Protein AF-A0A1W9QNF2-F1 (afdb_monomer_lite)

pLDDT: mean 82.96, std 19.19, range [40.5, 98.75]

Sequence (259 aa):
MHTNLTKNKQFREFRFFKIYSFLCNFINKIYLNTAFIIICFKYIDMKKLTVFLLFVLLFTLTVFKSFSQNDVPKKYHLTHEMSAAEKELMKTYSHTRTFSETAPPTGEIRNVAEWEPMESVIVAYDGGFGVPVSLIADMSQVSDITTIVANSSEENSVRNTYSSNGVNLSRCHFMYQDPNSWWTRDYSPWFIAVDNSEVAIINFPYNRPRPNDDDVPILTANELGIDLYGMNVTHTGGNYMCDGYGTAVSTDLVWDENT

Foldseek 3Di:
DPPPPVVVVVVVVVVVVVVVVVVVVVVVVVVVVVVVVVVVVVPQDVVNVVVVVVVVVVVVVVVVVVPPPPPVQPPDADDPDQDPVQVVVVVVDPVPPDQDADDDDPADKWFDAPPDDDAEDEWEDQSHGPDDLLVQLVCQVPHAYEYEDQDPVRVVVVVVVCVVNNRDPVRYHYFHFNWSHGPCQFQAWGWMQGNVPFIETEQEAEPTSTNRSSCNNVSVCVVVVHYYHYDHFHTTNVQWGDPRPPDIGGPCVSVVSGD

Secondary structure (DSSP, 8-state):
--SSHHHHHHHHHHHHHHHHHHHHHHHHHHHHHHHHHHHHHHHS-HHHHHHHHHHHHHHHHHHHHTT-------S----SSPPHHHHHHHTT---TTT----PPPSS-EEEPPTTS--SEEEEE-SSS-SS-HHHHHHHTTTSEEEEEESSHHHHHHHHHHHHHTT--GGGEEEEE---S-S-HHHHSPEEEEETTTEEEEEE--BSSS-HHHHTHHHHHHHHHT--EEE----B-GGG-EE-SSS-EE--THHHHT--

Structure (mmCIF, N/CA/C/O backbone):
data_AF-A0A1W9QNF2-F1
#
_entry.id   AF-A0A1W9QNF2-F1
#
loop_
_atom_site.group_PDB
_atom_site.id
_atom_site.type_symbol
_atom_site.label_atom_id
_atom_site.label_alt_id
_atom_site.label_comp_id
_atom_site.label_asym_id
_atom_site.label_entity_id
_atom_site.label_seq_id
_atom_site.pdbx_PDB_ins_code
_atom_site.Cartn_x
_atom_site.Cartn_y
_atom_site.Cartn_z
_atom_site.occupancy
_atom_site.B_iso_or_equiv
_atom_site.auth_seq_id
_atom_site.auth_comp_id
_atom_site.auth_asym_id
_atom_site.auth_atom_id
_atom_site.pdbx_PDB_model_num
ATOM 1 N N . MET A 1 1 ? 7.993 -48.048 50.743 1.00 44.06 1 MET A N 1
ATOM 2 C CA . MET A 1 1 ? 7.604 -46.759 50.117 1.00 44.06 1 MET A CA 1
ATOM 3 C C . MET A 1 1 ? 6.930 -45.826 51.135 1.00 44.06 1 MET A C 1
ATOM 5 O O . MET A 1 1 ? 5.811 -45.389 50.923 1.00 44.06 1 MET A O 1
ATOM 9 N N . HIS A 1 2 ? 7.589 -45.505 52.257 1.00 45.12 2 HIS A N 1
ATOM 10 C CA . HIS A 1 2 ? 6.966 -44.747 53.362 1.00 45.12 2 HIS A CA 1
ATOM 11 C C . HIS A 1 2 ? 7.763 -43.498 53.787 1.00 45.12 2 HIS A C 1
ATOM 13 O O . HIS A 1 2 ? 7.649 -43.039 54.916 1.00 45.12 2 HIS A O 1
ATOM 19 N N . THR A 1 3 ? 8.570 -42.922 52.888 1.00 48.25 3 THR A N 1
ATOM 20 C CA . THR A 1 3 ? 9.493 -41.813 53.214 1.00 48.25 3 THR A CA 1
ATOM 21 C C . THR A 1 3 ? 9.284 -40.521 52.409 1.00 48.25 3 THR A C 1
ATOM 23 O O . THR A 1 3 ? 9.954 -39.532 52.690 1.00 48.25 3 THR A O 1
ATOM 26 N N . ASN A 1 4 ? 8.326 -40.462 51.472 1.00 45.56 4 ASN A N 1
ATOM 27 C CA . ASN A 1 4 ? 8.105 -39.268 50.629 1.00 45.56 4 ASN A CA 1
ATOM 28 C C . ASN A 1 4 ? 6.922 -38.367 51.041 1.00 45.56 4 ASN A C 1
ATOM 30 O O . ASN A 1 4 ? 6.804 -37.255 50.530 1.00 45.56 4 ASN A O 1
ATOM 34 N N . LEU A 1 5 ? 6.073 -38.781 51.989 1.00 45.44 5 LEU A N 1
ATOM 35 C CA . LEU A 1 5 ? 4.920 -37.973 52.426 1.00 45.44 5 LEU A CA 1
ATOM 36 C C . LEU A 1 5 ? 5.248 -36.980 53.559 1.00 45.44 5 LEU A C 1
ATOM 38 O O . LEU A 1 5 ? 4.597 -35.943 53.674 1.00 45.44 5 LEU A O 1
ATOM 42 N N . THR A 1 6 ? 6.288 -37.225 54.358 1.00 49.19 6 THR A N 1
ATOM 43 C CA . THR A 1 6 ? 6.675 -36.356 55.488 1.00 49.19 6 THR A CA 1
ATOM 44 C C . THR A 1 6 ? 7.496 -35.132 55.067 1.00 49.19 6 THR A C 1
ATOM 46 O O . THR A 1 6 ? 7.275 -34.047 55.604 1.00 49.19 6 THR A O 1
ATOM 49 N N . LYS A 1 7 ? 8.361 -35.241 54.044 1.00 46.84 7 LYS A N 1
ATOM 50 C CA . LYS A 1 7 ? 9.130 -34.089 53.521 1.00 46.84 7 LYS A CA 1
ATOM 51 C C . LYS A 1 7 ? 8.239 -33.026 52.865 1.00 46.84 7 LYS A C 1
ATOM 53 O O . LYS A 1 7 ? 8.477 -31.836 53.047 1.00 46.84 7 LYS A O 1
ATOM 58 N N . ASN A 1 8 ? 7.176 -33.432 52.167 1.00 46.19 8 ASN A N 1
ATOM 59 C CA . ASN A 1 8 ? 6.260 -32.498 51.499 1.00 46.19 8 ASN A CA 1
ATOM 60 C C . ASN A 1 8 ? 5.372 -31.714 52.487 1.00 46.19 8 ASN A C 1
ATOM 62 O O . ASN A 1 8 ? 5.003 -30.570 52.218 1.00 46.19 8 ASN A O 1
ATOM 66 N N . LYS A 1 9 ? 5.067 -32.294 53.658 1.00 50.22 9 LYS A N 1
ATOM 67 C CA . LYS A 1 9 ? 4.293 -31.627 54.717 1.00 50.22 9 LYS A CA 1
ATOM 68 C C . LYS A 1 9 ? 5.130 -30.573 55.457 1.00 50.22 9 LYS A C 1
ATOM 70 O O . LYS A 1 9 ? 4.677 -29.441 55.592 1.00 50.22 9 LYS A O 1
ATOM 75 N N . GLN A 1 10 ? 6.386 -30.889 55.799 1.00 48.75 10 GLN A N 1
ATOM 76 C CA . GLN A 1 10 ? 7.324 -29.913 56.382 1.00 48.75 10 GLN A CA 1
ATOM 77 C C . GLN A 1 10 ? 7.639 -28.744 55.433 1.00 48.75 10 GLN A C 1
ATOM 79 O O . GLN A 1 10 ? 7.697 -27.599 55.875 1.00 48.75 10 GLN A O 1
ATOM 84 N N . PHE A 1 11 ? 7.786 -28.994 54.125 1.00 45.25 11 PHE A N 1
ATOM 85 C CA . PHE A 1 11 ? 8.019 -27.925 53.142 1.00 45.25 11 PHE A CA 1
ATOM 86 C C . PHE A 1 11 ? 6.804 -27.000 52.945 1.00 45.25 11 PHE A C 1
ATOM 88 O O . PHE A 1 11 ? 6.981 -25.799 52.718 1.00 45.25 11 PHE A O 1
ATOM 95 N N . ARG A 1 12 ? 5.574 -27.524 53.053 1.00 50.16 12 ARG A N 1
ATOM 96 C CA . ARG A 1 12 ? 4.344 -26.714 53.001 1.00 50.16 12 ARG A CA 1
ATOM 97 C C . ARG A 1 12 ? 4.163 -25.854 54.253 1.00 50.16 12 ARG A C 1
ATOM 99 O O . ARG A 1 12 ? 3.842 -24.675 54.115 1.00 50.16 12 ARG A O 1
ATOM 106 N N . GLU A 1 13 ? 4.437 -26.389 55.442 1.00 48.56 13 GLU A N 1
ATOM 107 C CA . GLU A 1 13 ? 4.344 -25.623 56.695 1.00 48.56 13 GLU A CA 1
ATOM 108 C C . GLU A 1 13 ? 5.415 -24.522 56.795 1.00 48.56 13 GLU A C 1
ATOM 110 O O . GLU A 1 13 ? 5.102 -23.402 57.198 1.00 48.56 13 GLU A O 1
ATOM 115 N N . PHE A 1 14 ? 6.639 -24.760 56.303 1.00 48.12 14 PHE A N 1
ATOM 116 C CA . PHE A 1 14 ? 7.682 -23.724 56.236 1.00 48.12 14 PHE A CA 1
ATOM 117 C C . PHE A 1 14 ? 7.338 -22.569 55.278 1.00 48.12 14 PHE A C 1
ATOM 119 O O . PHE A 1 14 ? 7.681 -21.415 55.551 1.00 48.12 14 PHE A O 1
ATOM 126 N N . ARG A 1 15 ? 6.652 -22.846 54.155 1.00 52.31 15 ARG A N 1
ATOM 127 C CA . ARG A 1 15 ? 6.155 -21.796 53.243 1.00 52.31 15 ARG A CA 1
ATOM 128 C C . ARG A 1 15 ? 5.003 -21.008 53.864 1.00 52.31 15 ARG A C 1
ATOM 130 O O . ARG A 1 15 ? 4.999 -19.786 53.747 1.00 52.31 15 ARG A O 1
ATOM 137 N N . PHE A 1 16 ? 4.083 -21.673 54.565 1.00 49.56 16 PHE A N 1
ATOM 138 C CA . PHE A 1 16 ? 2.992 -21.001 55.278 1.00 49.56 16 PHE A CA 1
ATOM 139 C C . PHE A 1 16 ? 3.512 -20.072 56.380 1.00 49.56 16 PHE A C 1
ATOM 141 O O . PHE A 1 16 ? 3.073 -18.929 56.459 1.00 49.56 16 PHE A O 1
ATOM 148 N N . PHE A 1 17 ? 4.505 -20.502 57.164 1.00 50.75 17 PHE A N 1
ATOM 149 C CA . PHE A 1 17 ? 5.074 -19.674 58.233 1.00 50.75 17 PHE A CA 1
ATOM 150 C C . PHE A 1 17 ? 5.831 -18.447 57.693 1.00 50.75 17 PHE A C 1
ATOM 152 O O . PHE A 1 17 ? 5.725 -17.354 58.251 1.00 50.75 17 PHE A O 1
ATOM 159 N N . LYS A 1 18 ? 6.538 -18.584 56.558 1.00 49.75 18 LYS A N 1
ATOM 160 C CA . LYS A 1 18 ? 7.190 -17.449 55.876 1.00 49.75 18 LYS A CA 1
ATOM 161 C C . LYS A 1 18 ? 6.185 -16.462 55.278 1.00 49.75 18 LYS A C 1
ATOM 163 O O . LYS A 1 18 ? 6.399 -15.259 55.390 1.00 49.75 18 LYS A O 1
ATOM 168 N N . ILE A 1 19 ? 5.089 -16.946 54.693 1.00 53.28 19 ILE A N 1
ATOM 169 C CA . ILE A 1 19 ? 4.021 -16.094 54.146 1.00 53.28 19 ILE A CA 1
ATOM 170 C C . ILE A 1 19 ? 3.284 -15.366 55.278 1.00 53.28 19 ILE A C 1
ATOM 172 O O . ILE A 1 19 ? 3.071 -14.162 55.177 1.00 53.28 19 ILE A O 1
ATOM 176 N N . TYR A 1 20 ? 2.978 -16.047 56.387 1.00 50.56 20 TYR A N 1
ATOM 177 C CA . TYR A 1 20 ? 2.312 -15.440 57.544 1.00 50.56 20 TYR A CA 1
ATOM 178 C C . TYR A 1 20 ? 3.197 -14.394 58.236 1.00 50.56 20 TYR A C 1
ATOM 180 O O . TYR A 1 20 ? 2.731 -13.309 58.566 1.00 50.56 20 TYR A O 1
ATOM 188 N N . SER A 1 21 ? 4.498 -14.669 58.384 1.00 52.53 21 SER A N 1
ATOM 189 C CA . SER A 1 21 ? 5.473 -13.699 58.899 1.00 52.53 21 SER A CA 1
ATOM 190 C C . SER A 1 21 ? 5.626 -12.482 57.975 1.00 52.53 21 SER A C 1
ATOM 192 O O . SER A 1 21 ? 5.699 -11.350 58.456 1.00 52.53 21 SER A O 1
ATOM 194 N N . PHE A 1 22 ? 5.611 -12.685 56.653 1.00 54.84 22 PHE A N 1
ATOM 195 C CA . PHE A 1 22 ? 5.667 -11.595 55.677 1.00 54.84 22 PHE A CA 1
ATOM 196 C C . PHE A 1 22 ? 4.386 -10.750 55.683 1.00 54.84 22 PHE A C 1
ATOM 198 O O . PHE A 1 22 ? 4.473 -9.526 55.708 1.00 54.84 22 PHE A O 1
ATOM 205 N N . LEU A 1 23 ? 3.208 -11.380 55.750 1.00 48.31 23 LEU A N 1
ATOM 206 C CA . LEU A 1 23 ? 1.914 -10.701 55.883 1.00 48.31 23 LEU A CA 1
ATOM 207 C C . LEU A 1 23 ? 1.797 -9.947 57.209 1.00 48.31 23 LEU A C 1
ATOM 209 O O . LEU A 1 23 ? 1.397 -8.790 57.192 1.00 48.31 23 LEU A O 1
ATOM 213 N N . CYS A 1 24 ? 2.214 -10.524 58.340 1.00 52.19 24 CYS A N 1
ATOM 214 C CA . CYS A 1 24 ? 2.240 -9.812 59.621 1.00 52.19 24 CYS A CA 1
ATOM 215 C C . CYS A 1 24 ? 3.195 -8.613 59.597 1.00 52.19 24 CYS A C 1
ATOM 217 O O . CYS A 1 24 ? 2.842 -7.554 60.109 1.00 52.19 24 CYS A O 1
ATOM 219 N N . ASN A 1 25 ? 4.374 -8.738 58.979 1.00 53.72 25 ASN A N 1
ATOM 220 C CA . ASN A 1 25 ? 5.301 -7.616 58.825 1.00 53.72 25 ASN A CA 1
ATOM 221 C C . ASN A 1 25 ? 4.763 -6.548 57.865 1.00 53.72 25 ASN A C 1
ATOM 223 O O . ASN A 1 25 ? 4.918 -5.363 58.138 1.00 53.72 25 ASN A O 1
ATOM 227 N N . PHE A 1 26 ? 4.098 -6.939 56.777 1.00 55.47 26 PHE A N 1
ATOM 228 C CA . PHE A 1 26 ? 3.477 -6.018 55.825 1.00 55.47 26 PHE A CA 1
ATOM 229 C C . PHE A 1 26 ? 2.287 -5.276 56.447 1.00 55.47 26 PHE A C 1
ATOM 231 O O . PHE A 1 26 ? 2.211 -4.053 56.357 1.00 55.47 26 PHE A O 1
ATOM 238 N N . ILE A 1 27 ? 1.419 -5.989 57.170 1.00 55.66 27 ILE A N 1
ATOM 239 C CA . ILE A 1 27 ? 0.283 -5.423 57.904 1.00 55.66 27 ILE A CA 1
ATOM 240 C C . ILE A 1 27 ? 0.781 -4.503 59.025 1.00 55.66 27 ILE A C 1
ATOM 242 O O . ILE A 1 27 ? 0.321 -3.371 59.101 1.00 55.66 27 ILE A O 1
ATOM 246 N N . ASN A 1 28 ? 1.780 -4.895 59.826 1.00 54.78 28 ASN A N 1
ATOM 247 C CA . ASN A 1 28 ? 2.367 -4.000 60.835 1.00 54.78 28 ASN A CA 1
ATOM 248 C C . ASN A 1 28 ? 3.007 -2.753 60.212 1.00 54.78 28 ASN A C 1
ATOM 250 O O . ASN A 1 28 ? 2.916 -1.674 60.789 1.00 54.78 28 ASN A O 1
ATOM 254 N N . LYS A 1 29 ? 3.614 -2.861 59.025 1.00 52.69 29 LYS A N 1
ATOM 255 C CA . LYS A 1 29 ? 4.196 -1.717 58.305 1.00 52.69 29 LYS A CA 1
ATOM 256 C C . LYS A 1 29 ? 3.120 -0.786 57.735 1.00 52.69 29 LYS A C 1
ATOM 258 O O . LYS A 1 29 ? 3.320 0.425 57.732 1.00 52.69 29 LYS A O 1
ATOM 263 N N . ILE A 1 30 ? 1.971 -1.326 57.318 1.00 55.44 30 ILE A N 1
ATOM 264 C CA . ILE A 1 30 ? 0.777 -0.543 56.965 1.00 55.44 30 ILE A CA 1
ATOM 265 C C . ILE A 1 30 ? 0.206 0.135 58.210 1.00 55.44 30 ILE A C 1
ATOM 267 O O . ILE A 1 30 ? -0.010 1.338 58.164 1.00 55.44 30 ILE A O 1
ATOM 271 N N . TYR A 1 31 ? 0.043 -0.582 59.327 1.00 54.41 31 TYR A N 1
ATOM 272 C CA . TYR A 1 31 ? -0.486 -0.022 60.574 1.00 54.41 31 TYR A CA 1
ATOM 273 C C . TYR A 1 31 ? 0.417 1.072 61.153 1.00 54.41 31 TYR A C 1
ATOM 275 O O . TYR A 1 31 ? -0.092 2.123 61.540 1.00 54.41 31 TYR A O 1
ATOM 283 N N . LEU A 1 32 ? 1.745 0.885 61.145 1.00 53.69 32 LEU A N 1
ATOM 284 C CA . LEU A 1 32 ? 2.701 1.931 61.522 1.00 53.69 32 LEU A CA 1
ATOM 285 C C . LEU A 1 32 ? 2.626 3.133 60.578 1.00 53.69 32 LEU A C 1
ATOM 287 O O . LEU A 1 32 ? 2.630 4.258 61.063 1.00 53.69 32 LEU A O 1
ATOM 291 N N . ASN A 1 33 ? 2.502 2.926 59.262 1.00 53.88 33 ASN A N 1
ATOM 292 C CA . ASN A 1 33 ? 2.324 4.029 58.315 1.00 53.88 33 ASN A CA 1
ATOM 293 C C . ASN A 1 33 ? 0.987 4.749 58.521 1.00 53.88 33 ASN A C 1
ATOM 295 O O . ASN A 1 33 ? 0.965 5.972 58.532 1.00 53.88 33 ASN A O 1
ATOM 299 N N . THR A 1 34 ? -0.117 4.039 58.760 1.00 53.34 34 THR A N 1
ATOM 300 C CA . THR A 1 34 ? -1.413 4.667 59.051 1.00 53.34 34 THR A CA 1
ATOM 301 C C . THR A 1 34 ? -1.413 5.380 60.398 1.00 53.34 34 THR A C 1
ATOM 303 O O . THR A 1 34 ? -1.975 6.462 60.496 1.00 53.34 34 THR A O 1
ATOM 306 N N . ALA A 1 35 ? -0.739 4.848 61.421 1.00 53.62 35 ALA A N 1
ATOM 307 C CA . ALA A 1 35 ? -0.590 5.516 62.711 1.00 53.62 35 ALA A CA 1
ATOM 308 C C . ALA A 1 35 ? 0.300 6.763 62.594 1.00 53.62 35 ALA A C 1
ATOM 310 O O . ALA A 1 35 ? -0.032 7.797 63.164 1.00 53.62 35 ALA A O 1
ATOM 311 N N . PHE A 1 36 ? 1.376 6.703 61.804 1.00 53.00 36 PHE A N 1
ATOM 312 C CA . PHE A 1 36 ? 2.232 7.852 61.509 1.00 53.00 36 PHE A CA 1
ATOM 313 C C . PHE A 1 36 ? 1.469 8.923 60.724 1.00 53.00 36 PHE A C 1
ATOM 315 O O . PHE A 1 36 ? 1.509 10.091 61.086 1.00 53.00 36 PHE A O 1
ATOM 322 N N . ILE A 1 37 ? 0.677 8.521 59.728 1.00 56.06 37 ILE A N 1
ATOM 323 C CA . ILE A 1 37 ? -0.208 9.402 58.963 1.00 56.06 37 ILE A CA 1
ATOM 324 C C . ILE A 1 37 ? -1.262 10.046 59.880 1.00 56.06 37 ILE A C 1
ATOM 326 O O . ILE A 1 37 ? -1.430 11.261 59.844 1.00 56.06 37 ILE A O 1
ATOM 330 N N . ILE A 1 38 ? -1.918 9.282 60.760 1.00 55.94 38 ILE A N 1
ATOM 331 C CA . ILE A 1 38 ? -2.917 9.797 61.715 1.00 55.94 38 ILE A CA 1
ATOM 332 C C . ILE A 1 38 ? -2.280 10.757 62.735 1.00 55.94 38 ILE A C 1
ATOM 334 O O . ILE A 1 38 ? -2.875 11.786 63.055 1.00 55.94 38 ILE A O 1
ATOM 338 N N . ILE A 1 39 ? -1.068 10.472 63.223 1.00 54.75 39 ILE A N 1
ATOM 339 C CA . ILE A 1 39 ? -0.322 11.365 64.125 1.00 54.75 39 ILE A CA 1
ATOM 340 C C . ILE A 1 39 ? 0.102 12.641 63.386 1.00 54.75 39 ILE A C 1
ATOM 342 O O . ILE A 1 39 ? -0.075 13.733 63.923 1.00 54.75 39 ILE A O 1
ATOM 346 N N . CYS A 1 40 ? 0.569 12.538 62.139 1.00 51.28 40 CYS A N 1
ATOM 347 C CA . CYS A 1 40 ? 0.851 13.697 61.295 1.00 51.28 40 CYS A CA 1
ATOM 348 C C . CYS A 1 40 ? -0.412 14.544 61.070 1.00 51.28 40 CYS A C 1
ATOM 350 O O . CYS A 1 40 ? -0.358 15.756 61.252 1.00 51.28 40 CYS A O 1
ATOM 352 N N . PHE A 1 41 ? -1.571 13.938 60.791 1.00 53.09 41 PHE A N 1
ATOM 353 C CA . PHE A 1 41 ? -2.844 14.659 60.646 1.00 53.09 41 PHE A CA 1
ATOM 354 C C . PHE A 1 41 ? -3.318 15.336 61.939 1.00 53.09 41 PHE A C 1
ATOM 356 O O . PHE A 1 41 ? -3.955 16.383 61.871 1.00 53.09 41 PHE A O 1
ATOM 363 N N . LYS A 1 42 ? -2.978 14.796 63.116 1.00 53.41 42 LYS A N 1
ATOM 364 C CA . LYS A 1 42 ? -3.341 15.394 64.413 1.00 53.41 42 LYS A CA 1
ATOM 365 C C . LYS A 1 42 ? -2.528 16.653 64.753 1.00 53.41 42 LYS A C 1
ATOM 367 O O . LYS A 1 42 ? -2.975 17.450 65.572 1.00 53.41 42 LYS A O 1
ATOM 372 N N . TYR A 1 43 ? -1.357 16.827 64.134 1.00 55.34 43 TYR A N 1
ATOM 373 C CA . TYR A 1 43 ? -0.425 17.940 64.375 1.00 55.34 43 TYR A CA 1
ATOM 374 C C . TYR A 1 43 ? -0.314 18.934 63.211 1.00 55.34 43 TYR A C 1
ATOM 376 O O . TYR A 1 43 ? 0.371 19.953 63.327 1.00 55.34 43 TYR A O 1
ATOM 384 N N . ILE A 1 44 ? -0.993 18.677 62.094 1.00 56.19 44 ILE A N 1
ATOM 385 C CA . ILE A 1 44 ? -1.092 19.634 60.996 1.00 56.19 44 ILE A CA 1
ATOM 386 C C . ILE A 1 44 ? -2.264 20.568 61.302 1.00 56.19 44 ILE A C 1
ATOM 388 O O . ILE A 1 44 ? -3.424 20.171 61.267 1.00 56.19 44 ILE A O 1
ATOM 392 N N . ASP A 1 45 ? -1.942 21.827 61.609 1.00 68.44 45 ASP A N 1
ATOM 393 C CA . ASP A 1 45 ? -2.902 22.934 61.651 1.00 68.44 45 ASP A CA 1
ATOM 394 C C . ASP A 1 45 ? -3.823 22.851 60.421 1.00 68.44 45 ASP A C 1
ATOM 396 O O . ASP A 1 45 ? -3.334 22.777 59.290 1.00 68.44 45 ASP A O 1
ATOM 400 N N . MET A 1 46 ? -5.144 22.842 60.626 1.00 63.44 46 MET A N 1
ATOM 401 C CA . MET A 1 46 ? -6.131 22.662 59.554 1.00 63.44 46 MET A CA 1
ATOM 402 C C . MET A 1 46 ? -5.912 23.638 58.391 1.00 63.44 46 MET A C 1
ATOM 404 O O . MET A 1 46 ? -6.159 23.282 57.242 1.00 63.44 46 MET A O 1
ATOM 408 N N . LYS A 1 47 ? -5.366 24.835 58.650 1.00 61.44 47 LYS A N 1
ATOM 409 C CA . LYS A 1 47 ? -4.998 25.789 57.592 1.00 61.44 47 LYS A CA 1
ATOM 410 C C . LYS A 1 47 ? -3.858 25.276 56.705 1.00 61.44 47 LYS A C 1
ATOM 412 O O . LYS A 1 47 ? -3.899 25.459 55.493 1.00 61.44 47 LYS A O 1
ATOM 417 N N . LYS A 1 48 ? -2.861 24.600 57.284 1.00 67.25 48 LYS A N 1
ATOM 418 C CA . LYS A 1 48 ? -1.728 24.000 56.560 1.00 67.25 48 LYS A CA 1
ATOM 419 C C . LYS A 1 48 ? -2.150 22.768 55.762 1.00 67.25 48 LYS A C 1
ATOM 421 O O . LYS A 1 48 ? -1.622 22.559 54.674 1.00 67.25 48 LYS A O 1
ATOM 426 N N . LEU A 1 49 ? -3.128 22.001 56.254 1.00 71.31 49 LEU A N 1
ATOM 427 C CA . LEU A 1 49 ? -3.697 20.878 55.505 1.00 71.31 49 LEU A CA 1
ATOM 428 C C . LEU A 1 49 ? -4.448 21.359 54.259 1.00 71.31 49 LEU A C 1
ATOM 430 O O . LEU A 1 49 ? -4.246 20.816 53.175 1.00 71.31 49 LEU A O 1
ATOM 434 N N . THR A 1 50 ? -5.257 22.412 54.392 1.00 74.38 50 THR A N 1
ATOM 435 C CA . THR A 1 50 ? -5.966 23.009 53.252 1.00 74.38 50 THR A CA 1
ATOM 436 C C . THR A 1 50 ? -4.991 23.558 52.212 1.00 74.38 50 THR A C 1
ATOM 438 O O . THR A 1 50 ? -5.178 23.328 51.021 1.00 74.38 50 THR A O 1
ATOM 441 N N . VAL A 1 51 ? -3.910 24.221 52.643 1.00 77.56 51 VAL A N 1
ATOM 442 C CA . VAL A 1 51 ? -2.855 24.711 51.739 1.00 77.56 51 VAL A CA 1
ATOM 443 C C . VAL A 1 51 ? -2.135 23.556 51.040 1.00 77.56 51 VAL A C 1
ATOM 445 O O . VAL A 1 51 ? -1.908 23.632 49.838 1.00 77.56 51 VAL A O 1
ATOM 448 N N . PHE A 1 52 ? -1.825 22.468 51.751 1.00 80.25 52 PHE A N 1
ATOM 449 C CA . PHE A 1 52 ? -1.200 21.284 51.160 1.00 80.25 52 PHE A CA 1
ATOM 450 C C . PHE A 1 52 ? -2.108 20.604 50.126 1.00 80.25 52 PHE A C 1
ATOM 452 O O . PHE A 1 52 ? -1.652 20.287 49.032 1.00 80.25 52 PHE A O 1
ATOM 459 N N . LEU A 1 53 ? -3.401 20.440 50.423 1.00 82.62 53 LEU A N 1
ATOM 460 C CA . LEU A 1 53 ? -4.375 19.870 49.485 1.00 82.62 53 LEU A CA 1
ATOM 461 C C . LEU A 1 53 ? -4.572 20.755 48.248 1.00 82.62 53 LEU A C 1
ATOM 463 O O . LEU A 1 53 ? -4.643 20.233 47.139 1.00 82.62 53 LEU A O 1
ATOM 467 N N . LEU A 1 54 ? -4.594 22.081 48.416 1.00 81.69 54 LEU A N 1
ATOM 468 C CA . LEU A 1 54 ? -4.595 23.030 47.299 1.00 81.69 54 LEU A CA 1
ATOM 469 C C . LEU A 1 54 ? -3.326 22.907 46.455 1.00 81.69 54 LEU A C 1
ATOM 471 O O . LEU A 1 54 ? -3.415 22.951 45.234 1.00 81.69 54 LEU A O 1
ATOM 475 N N . PHE A 1 55 ? -2.165 22.708 47.081 1.00 81.75 55 PHE A N 1
ATOM 476 C CA . PHE A 1 55 ? -0.896 22.526 46.377 1.00 81.75 55 PHE A CA 1
ATOM 477 C C . PHE A 1 55 ? -0.855 21.206 45.601 1.00 81.75 55 PHE A C 1
ATOM 479 O O . PHE A 1 55 ? -0.415 21.189 44.457 1.00 81.75 55 PHE A O 1
ATOM 486 N N . VAL A 1 56 ? -1.370 20.117 46.183 1.00 82.31 56 VAL A N 1
ATOM 487 C CA . VAL A 1 56 ? -1.518 18.824 45.498 1.00 82.31 56 VAL A CA 1
ATOM 488 C C . VAL A 1 56 ? -2.500 18.941 44.335 1.00 82.31 56 VAL A C 1
ATOM 490 O O . VAL A 1 56 ? -2.195 18.448 43.259 1.00 82.31 56 VAL A O 1
ATOM 493 N N . LEU A 1 57 ? -3.630 19.636 44.505 1.00 80.44 57 LEU A N 1
ATOM 494 C CA . LEU A 1 57 ? -4.597 19.880 43.430 1.00 80.44 57 LEU A CA 1
ATOM 495 C C . LEU A 1 57 ? -4.000 20.741 42.303 1.00 80.44 57 LEU A C 1
ATOM 497 O O . LEU A 1 57 ? -4.206 20.451 41.128 1.00 80.44 57 LEU A O 1
ATOM 501 N N . LEU A 1 58 ? -3.231 21.780 42.641 1.00 77.06 58 LEU A N 1
ATOM 502 C CA . LEU A 1 58 ? -2.524 22.600 41.653 1.00 77.06 58 LEU A CA 1
ATOM 503 C C . LEU A 1 58 ? -1.460 21.776 40.915 1.00 77.06 58 LEU A C 1
ATOM 505 O O . LEU A 1 58 ? -1.327 21.891 39.700 1.00 77.06 58 LEU A O 1
ATOM 509 N N . PHE A 1 59 ? -0.737 20.921 41.644 1.00 74.50 59 PHE A N 1
ATOM 510 C CA . PHE A 1 59 ? 0.294 20.053 41.091 1.00 74.50 59 PHE A CA 1
ATOM 511 C C . PHE A 1 59 ? -0.303 18.977 40.173 1.00 74.50 59 PHE A C 1
ATOM 513 O O . PHE A 1 59 ? 0.203 18.764 39.071 1.00 74.50 59 PHE A O 1
ATOM 520 N N . THR A 1 60 ? -1.423 18.351 40.551 1.00 68.69 60 THR A N 1
ATOM 521 C CA . THR A 1 60 ? -2.116 17.394 39.676 1.00 68.69 60 THR A CA 1
ATOM 522 C C . THR A 1 60 ? -2.658 18.082 38.426 1.00 68.69 60 THR A C 1
ATOM 524 O O . THR A 1 60 ? -2.456 17.563 37.331 1.00 68.69 60 THR A O 1
ATOM 527 N N . LEU A 1 61 ? -3.228 19.288 38.539 1.00 66.75 61 LEU A N 1
ATOM 528 C CA . LEU A 1 61 ? -3.659 20.087 37.382 1.00 66.75 61 LEU A CA 1
ATOM 529 C C . LEU A 1 61 ? -2.497 20.444 36.435 1.00 66.75 61 LEU A C 1
ATOM 531 O O . LEU A 1 61 ? -2.700 20.490 35.221 1.00 66.75 61 LEU A O 1
ATOM 535 N N . THR A 1 62 ? -1.279 20.657 36.950 1.00 60.06 62 THR A N 1
ATOM 536 C CA . THR A 1 62 ? -0.092 20.873 36.102 1.00 60.06 62 THR A CA 1
ATOM 537 C C . THR A 1 62 ? 0.417 19.596 35.436 1.00 60.06 62 THR A C 1
ATOM 539 O O . THR A 1 62 ? 0.812 19.654 34.275 1.00 60.06 62 THR A O 1
ATOM 542 N N . VAL A 1 63 ? 0.345 18.440 36.107 1.00 59.94 63 VAL A N 1
ATOM 543 C CA . VAL A 1 63 ? 0.770 17.149 35.533 1.00 59.94 63 VAL A CA 1
ATOM 544 C C . VAL A 1 63 ? -0.190 16.683 34.428 1.00 59.94 63 VAL A C 1
ATOM 546 O O . VAL A 1 63 ? 0.267 16.145 33.423 1.00 59.94 63 VAL A O 1
ATOM 549 N N . PHE A 1 64 ? -1.497 16.963 34.531 1.00 53.12 64 PHE A N 1
ATOM 550 C CA . PHE A 1 64 ? -2.455 16.641 33.461 1.00 53.12 64 PHE A CA 1
ATOM 551 C C . PHE A 1 64 ? -2.212 17.425 32.161 1.00 53.12 64 PHE A C 1
ATOM 553 O O . PHE A 1 64 ? -2.473 16.894 31.085 1.00 53.12 64 PHE A O 1
ATOM 560 N N . LYS A 1 65 ? -1.664 18.649 32.218 1.00 50.22 65 LYS A N 1
ATOM 561 C CA . LYS A 1 65 ? -1.307 19.394 30.995 1.00 50.22 65 LYS A CA 1
ATOM 562 C C . LYS A 1 65 ? -0.130 18.775 30.239 1.00 50.22 65 LYS A C 1
ATOM 564 O O . LYS A 1 65 ? -0.052 18.936 29.027 1.00 50.22 65 LYS A O 1
ATOM 569 N N . SER A 1 66 ? 0.757 18.055 30.925 1.00 48.06 66 SER A N 1
ATOM 570 C CA . SER A 1 66 ? 1.932 17.423 30.311 1.00 48.06 66 SER A CA 1
ATOM 571 C C . SER A 1 66 ? 1.625 16.113 29.575 1.00 48.06 66 SER A C 1
ATOM 573 O O . SER A 1 66 ? 2.501 15.611 28.882 1.00 48.06 66 SER A O 1
ATOM 575 N N . PHE A 1 67 ? 0.397 15.589 29.674 1.00 50.44 67 PHE A N 1
ATOM 576 C CA . PHE A 1 67 ? -0.082 14.457 28.867 1.00 50.44 67 PHE A CA 1
ATOM 577 C C . PHE A 1 67 ? -0.911 14.878 27.648 1.00 50.44 67 PHE A C 1
ATOM 579 O O . PHE A 1 67 ? -1.391 14.022 26.911 1.00 50.44 67 PHE A O 1
ATOM 586 N N . SER A 1 68 ? -1.060 16.180 27.394 1.00 40.50 68 SER A N 1
ATOM 587 C CA . SER A 1 68 ? -1.523 16.639 26.089 1.00 40.50 68 SER A CA 1
ATOM 588 C C . SER A 1 68 ? -0.358 16.484 25.115 1.00 40.50 68 SER A C 1
ATOM 590 O O . SER A 1 68 ? 0.484 17.377 25.012 1.00 40.50 68 SER A O 1
ATOM 592 N N . GLN A 1 69 ? -0.276 15.338 24.432 1.00 52.91 69 GLN A N 1
ATOM 593 C CA . GLN A 1 69 ? 0.502 15.233 23.200 1.00 52.91 69 GLN A CA 1
ATOM 594 C C . GLN A 1 69 ? 0.003 16.352 22.285 1.00 52.91 69 GLN A C 1
ATOM 596 O O . GLN A 1 69 ? -1.138 16.346 21.829 1.00 52.91 69 GLN A O 1
ATOM 601 N N . ASN A 1 70 ? 0.837 17.372 22.085 1.00 40.62 70 ASN A N 1
ATOM 602 C CA . ASN A 1 70 ? 0.682 18.273 20.958 1.00 40.62 70 ASN A CA 1
ATOM 603 C C . ASN A 1 70 ? 1.056 17.465 19.714 1.00 40.62 70 ASN A C 1
ATOM 605 O O . ASN A 1 70 ? 2.128 17.671 19.146 1.00 40.62 70 ASN A O 1
ATOM 609 N N . ASP A 1 71 ? 0.193 16.533 19.316 1.00 48.78 71 ASP A N 1
ATOM 610 C CA . ASP A 1 71 ? 0.154 16.086 17.937 1.00 48.78 71 ASP A CA 1
ATOM 611 C C . ASP A 1 71 ? -0.284 17.324 17.168 1.00 48.78 71 ASP A C 1
ATOM 613 O O . ASP A 1 71 ? -1.463 17.675 17.116 1.00 48.78 71 ASP A O 1
ATOM 617 N N . VAL A 1 72 ? 0.695 18.090 16.683 1.00 41.25 72 VAL A N 1
ATOM 618 C CA . VAL A 1 72 ? 0.433 19.101 15.668 1.00 41.25 72 VAL A CA 1
ATOM 619 C C . VAL A 1 72 ? -0.262 18.324 14.554 1.00 41.25 72 VAL A C 1
ATOM 621 O O . VAL A 1 72 ? 0.381 17.433 13.995 1.00 41.25 72 VAL A O 1
ATOM 624 N N . PRO A 1 73 ? -1.551 18.582 14.255 1.00 48.19 73 PRO A N 1
ATOM 625 C CA . PRO A 1 73 ? -2.227 17.870 13.183 1.00 48.19 73 PRO A CA 1
ATOM 626 C C . PRO A 1 73 ? -1.355 18.022 11.943 1.00 48.19 73 PRO A C 1
ATOM 628 O O . PRO A 1 73 ? -0.963 19.157 11.643 1.00 48.19 73 PRO A O 1
ATOM 631 N N . LYS A 1 74 ? -0.985 16.914 11.282 1.00 53.78 74 LYS A N 1
ATOM 632 C CA . LYS A 1 74 ? -0.227 16.963 10.026 1.00 53.78 74 LYS A CA 1
ATOM 633 C C . LYS A 1 74 ? -0.974 17.930 9.105 1.00 53.78 74 LYS A C 1
ATOM 635 O O . LYS A 1 74 ? -2.092 17.683 8.671 1.00 53.78 74 LYS A O 1
ATOM 640 N N . LYS A 1 75 ? -0.404 19.130 8.953 1.00 49.44 75 LYS A N 1
ATOM 641 C CA . LYS A 1 75 ? -1.130 20.340 8.525 1.00 49.44 75 LYS A CA 1
ATOM 642 C C . LYS A 1 75 ? -1.547 20.282 7.054 1.00 49.44 75 LYS A C 1
ATOM 644 O O . LYS A 1 75 ? -2.368 21.080 6.611 1.00 49.44 75 LYS A O 1
ATOM 649 N N . TYR A 1 76 ? -0.977 19.341 6.315 1.00 55.44 76 TYR A N 1
ATOM 650 C CA . TYR A 1 76 ? -1.247 19.101 4.916 1.00 55.44 76 TYR A CA 1
ATOM 651 C C . TYR A 1 76 ? -1.243 17.596 4.727 1.00 55.44 76 TYR A C 1
ATOM 653 O O . TYR A 1 76 ? -0.176 16.991 4.667 1.00 55.44 76 TYR A O 1
ATOM 661 N N . HIS A 1 77 ? -2.424 17.000 4.635 1.00 74.69 77 HIS A N 1
ATOM 662 C CA . HIS A 1 77 ? -2.493 15.752 3.905 1.00 74.69 77 HIS A CA 1
ATOM 663 C C . HIS A 1 77 ? -2.155 16.102 2.465 1.00 74.69 77 HIS A C 1
ATOM 665 O O . HIS A 1 77 ? -2.722 17.052 1.909 1.00 74.69 77 HIS A O 1
ATOM 671 N N . LEU A 1 78 ? -1.174 15.410 1.898 1.00 83.94 78 LEU A N 1
ATOM 672 C CA . LEU A 1 78 ? -0.800 15.619 0.508 1.00 83.94 78 LEU A CA 1
ATOM 673 C C . LEU A 1 78 ? -2.036 15.350 -0.391 1.00 83.94 78 LEU A C 1
ATOM 675 O O . LEU A 1 78 ? -3.103 14.946 0.083 1.00 83.94 78 LEU A O 1
ATOM 679 N N . THR A 1 79 ? -1.943 15.558 -1.696 1.00 86.81 79 THR A N 1
ATOM 680 C CA . THR A 1 79 ? -2.948 15.012 -2.624 1.00 86.81 79 THR A CA 1
ATOM 681 C C . THR A 1 79 ? -2.278 14.021 -3.570 1.00 86.81 79 THR A C 1
ATOM 683 O O . THR A 1 79 ? -1.054 13.878 -3.579 1.00 86.81 79 THR A O 1
ATOM 686 N N . HIS A 1 80 ? -3.062 13.315 -4.384 1.00 82.69 80 HIS A N 1
ATOM 687 C CA . HIS A 1 80 ? -2.497 12.523 -5.481 1.00 82.69 80 HIS A CA 1
ATOM 688 C C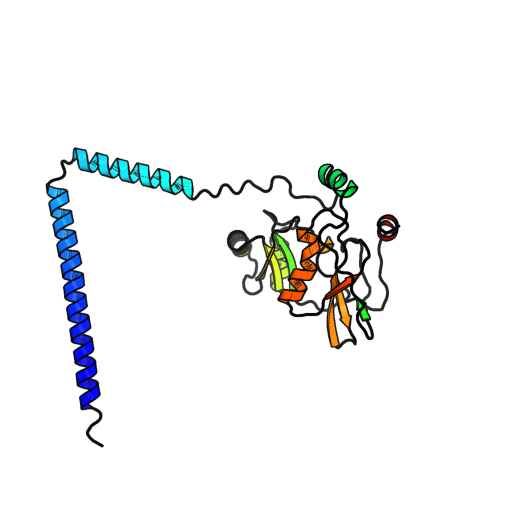 . HIS A 1 80 ? -1.715 13.422 -6.465 1.00 82.69 80 HIS A C 1
ATOM 690 O O . HIS A 1 80 ? -0.750 12.989 -7.098 1.00 82.69 80 HIS A O 1
ATOM 696 N N . GLU A 1 81 ? -2.077 14.705 -6.540 1.00 87.81 81 GLU A N 1
ATOM 697 C CA . GLU A 1 81 ? -1.326 15.725 -7.257 1.00 87.81 81 GLU A CA 1
ATOM 698 C C . GLU A 1 81 ? -0.131 16.230 -6.444 1.00 87.81 81 GLU A C 1
ATOM 700 O O . GLU A 1 81 ? -0.127 16.291 -5.216 1.00 87.81 81 GLU A O 1
ATOM 705 N N . MET A 1 82 ? 0.895 16.658 -7.167 1.00 90.06 82 MET A N 1
ATOM 706 C CA . MET A 1 82 ? 2.081 17.247 -6.574 1.00 90.06 82 MET A CA 1
ATOM 707 C C . MET A 1 82 ? 1.813 18.697 -6.147 1.00 90.06 82 MET A C 1
ATOM 709 O O . MET A 1 82 ? 1.463 19.550 -6.972 1.00 90.06 82 MET A O 1
ATOM 713 N N . SER A 1 83 ? 2.025 19.001 -4.870 1.00 90.69 83 SER A N 1
ATOM 714 C CA . SER A 1 83 ? 1.994 20.365 -4.342 1.00 90.69 83 SER A CA 1
ATOM 715 C C . SER A 1 83 ? 3.094 21.238 -4.959 1.00 90.69 83 SER A C 1
ATOM 717 O O . SER A 1 83 ? 4.070 20.751 -5.527 1.00 90.69 83 SER A O 1
ATOM 719 N N . ALA A 1 84 ? 2.980 22.563 -4.825 1.00 91.06 84 ALA A N 1
ATOM 720 C CA . ALA A 1 84 ? 4.017 23.480 -5.306 1.00 91.06 84 ALA A CA 1
ATOM 721 C C . ALA A 1 84 ? 5.389 23.216 -4.654 1.00 91.06 84 ALA A C 1
ATOM 723 O O . ALA A 1 84 ? 6.415 23.330 -5.320 1.00 91.06 84 ALA A O 1
ATOM 724 N N . ALA A 1 85 ? 5.400 22.832 -3.373 1.00 89.94 85 ALA A N 1
ATOM 725 C CA . ALA A 1 85 ? 6.621 22.471 -2.661 1.00 89.94 85 ALA A CA 1
ATOM 726 C C . ALA A 1 85 ? 7.223 21.168 -3.204 1.00 89.94 85 ALA A C 1
ATOM 728 O O . ALA A 1 85 ? 8.419 21.119 -3.468 1.00 89.94 85 ALA A O 1
ATOM 729 N N . GLU A 1 86 ? 6.401 20.142 -3.439 1.00 91.88 86 GLU A N 1
ATOM 730 C CA . GLU A 1 86 ? 6.865 18.891 -4.045 1.00 91.88 86 GLU A CA 1
ATOM 731 C C . GLU A 1 86 ? 7.373 19.109 -5.479 1.00 91.88 86 GLU A C 1
ATOM 733 O O . GLU A 1 86 ? 8.405 18.557 -5.834 1.00 91.88 86 GLU A O 1
ATOM 738 N N . LYS A 1 87 ? 6.737 19.979 -6.279 1.00 91.56 87 LYS A N 1
ATOM 739 C CA . LYS A 1 87 ? 7.229 20.350 -7.621 1.00 91.56 87 LYS A CA 1
ATOM 740 C C . LYS A 1 87 ? 8.602 21.008 -7.573 1.00 91.56 87 LYS A C 1
ATOM 742 O O . LYS A 1 87 ? 9.416 20.778 -8.461 1.00 91.56 87 LYS A O 1
ATOM 747 N N . GLU A 1 88 ? 8.857 21.832 -6.560 1.00 91.38 88 GLU A N 1
ATOM 748 C CA . GLU A 1 88 ? 10.179 22.426 -6.363 1.00 91.38 88 GLU A CA 1
ATOM 749 C C . GLU A 1 88 ? 11.202 21.370 -5.943 1.00 91.38 88 GLU A C 1
ATOM 751 O O . GLU A 1 88 ? 12.280 21.307 -6.528 1.00 91.38 88 GLU A O 1
ATOM 756 N N . LEU A 1 89 ? 10.840 20.501 -4.992 1.00 89.19 89 LEU A N 1
ATOM 757 C CA . LEU A 1 89 ? 11.686 19.390 -4.556 1.00 89.19 89 LEU A CA 1
ATOM 758 C C . LEU A 1 89 ? 12.044 18.470 -5.724 1.00 89.19 89 LEU A C 1
ATOM 760 O O . LEU A 1 89 ? 13.211 18.114 -5.865 1.00 89.19 89 LEU A O 1
ATOM 764 N N . MET A 1 90 ? 11.082 18.155 -6.596 1.00 88.00 90 MET A N 1
ATOM 765 C CA . MET A 1 90 ? 11.280 17.280 -7.753 1.00 88.00 90 MET A CA 1
ATOM 766 C C . MET A 1 90 ? 12.362 17.761 -8.715 1.00 88.00 90 MET A C 1
ATOM 768 O O . MET A 1 90 ? 13.046 16.934 -9.306 1.00 88.00 90 MET A O 1
ATOM 772 N N . LYS A 1 91 ? 12.596 19.074 -8.837 1.00 86.69 91 LYS A N 1
ATOM 773 C CA . LYS A 1 91 ? 13.661 19.610 -9.706 1.00 86.69 91 LYS A CA 1
ATOM 774 C C . LYS A 1 91 ? 15.055 19.145 -9.295 1.00 86.69 91 LYS A C 1
ATOM 776 O O . LYS A 1 91 ? 15.954 19.093 -10.128 1.00 86.69 91 LYS A O 1
ATOM 781 N N . THR A 1 92 ? 15.245 18.859 -8.010 1.00 82.00 92 THR A N 1
ATOM 782 C CA . THR A 1 92 ? 16.510 18.372 -7.449 1.00 82.00 92 THR A CA 1
ATOM 783 C C . THR A 1 92 ? 16.372 16.979 -6.847 1.00 82.00 92 THR A C 1
ATOM 785 O O . THR A 1 92 ? 17.312 16.488 -6.223 1.00 82.00 92 THR A O 1
ATOM 788 N N . TYR A 1 93 ? 15.206 16.351 -6.994 1.00 77.75 93 TYR A N 1
ATOM 789 C CA . TYR A 1 93 ? 14.942 15.013 -6.500 1.00 77.75 93 TYR A CA 1
ATOM 790 C C . TYR A 1 93 ? 15.588 14.014 -7.454 1.00 77.75 93 TYR A C 1
ATOM 792 O O . TYR A 1 93 ? 14.943 13.379 -8.279 1.00 77.75 93 TYR A O 1
ATOM 800 N N . SER A 1 94 ? 16.903 13.856 -7.345 1.00 62.84 94 SER A N 1
ATOM 801 C CA . SER A 1 94 ? 17.464 12.539 -7.615 1.00 62.84 94 SER A CA 1
ATOM 802 C C . SER A 1 94 ? 16.913 11.647 -6.512 1.00 62.84 94 SER A C 1
ATOM 804 O O . SER A 1 94 ? 17.088 12.041 -5.359 1.00 62.84 94 SER A O 1
ATOM 806 N N . HIS A 1 95 ? 16.237 10.539 -6.825 1.00 61.81 95 HIS A N 1
ATOM 807 C CA . HIS A 1 95 ? 15.780 9.509 -5.878 1.00 61.81 95 HIS A CA 1
ATOM 808 C C . HIS A 1 95 ? 16.932 9.136 -4.917 1.00 61.81 95 HIS A C 1
ATOM 810 O O . HIS A 1 95 ? 17.753 8.266 -5.191 1.00 61.81 95 HIS A O 1
ATOM 816 N N . THR A 1 96 ? 17.108 9.924 -3.851 1.00 44.34 96 THR A N 1
ATOM 817 C CA . THR A 1 96 ? 18.422 10.150 -3.201 1.00 44.34 96 THR A CA 1
ATOM 818 C C . THR A 1 96 ? 18.684 9.136 -2.099 1.00 44.34 96 THR A C 1
ATOM 820 O O . THR A 1 96 ? 19.761 9.125 -1.504 1.00 44.34 96 THR A O 1
ATOM 823 N N . ARG A 1 97 ? 17.716 8.250 -1.856 1.00 57.41 97 ARG A N 1
ATOM 824 C CA . ARG A 1 97 ? 17.963 6.923 -1.310 1.00 57.41 97 ARG A CA 1
ATOM 825 C C . ARG A 1 97 ? 18.045 6.002 -2.513 1.00 57.41 97 ARG A C 1
ATOM 827 O O . ARG A 1 97 ? 17.099 5.940 -3.284 1.00 57.41 97 ARG A O 1
ATOM 834 N N . THR A 1 98 ? 19.210 5.392 -2.706 1.00 63.91 98 THR A N 1
ATOM 835 C CA . THR A 1 98 ? 19.557 4.579 -3.872 1.00 63.91 98 THR A CA 1
ATOM 836 C C . THR A 1 98 ? 18.456 3.565 -4.149 1.00 63.91 98 THR A C 1
ATOM 838 O O . THR A 1 98 ? 18.411 2.526 -3.491 1.00 63.91 98 THR A O 1
ATOM 841 N N . PHE A 1 99 ? 17.576 3.863 -5.108 1.00 84.31 99 PHE A N 1
ATOM 842 C CA . PHE A 1 99 ? 16.730 2.838 -5.689 1.00 84.31 99 PHE A CA 1
ATOM 843 C C . PHE A 1 99 ? 17.649 1.685 -6.091 1.00 84.31 99 PHE A C 1
ATOM 845 O O . PHE A 1 99 ? 18.618 1.877 -6.833 1.00 84.31 99 PHE A O 1
ATOM 852 N N . SER A 1 100 ? 17.408 0.512 -5.517 1.00 89.56 100 SER A N 1
ATOM 853 C CA . SER A 1 100 ? 18.261 -0.643 -5.748 1.00 89.56 100 SER A CA 1
ATOM 854 C C . SER A 1 100 ? 17.699 -1.423 -6.920 1.00 89.56 100 SER A C 1
ATOM 856 O O . SER A 1 100 ? 16.922 -2.354 -6.726 1.00 89.56 100 SER A O 1
ATOM 858 N N . GLU A 1 101 ? 18.101 -1.042 -8.130 1.00 93.62 101 GLU A N 1
ATOM 859 C CA . GLU A 1 101 ? 17.839 -1.852 -9.316 1.00 93.62 101 GLU A CA 1
ATOM 860 C C . GLU A 1 101 ? 18.440 -3.251 -9.132 1.00 93.62 101 GLU A C 1
ATOM 862 O O . GLU A 1 101 ? 19.581 -3.407 -8.683 1.00 93.62 101 GLU A O 1
ATOM 867 N N . THR A 1 102 ? 17.664 -4.278 -9.466 1.00 95.88 102 THR A N 1
ATOM 868 C CA . THR A 1 102 ? 18.102 -5.675 -9.411 1.00 95.88 102 THR A CA 1
ATOM 869 C C . THR A 1 102 ? 18.003 -6.303 -10.793 1.00 95.88 102 THR A C 1
ATOM 871 O O . THR A 1 102 ? 17.310 -5.803 -11.677 1.00 95.88 102 THR A O 1
ATOM 874 N N . ALA A 1 103 ? 18.644 -7.457 -10.982 1.00 96.75 103 ALA A N 1
ATOM 875 C CA . ALA A 1 103 ? 18.253 -8.321 -12.091 1.00 96.75 103 ALA A CA 1
ATOM 876 C C . ALA A 1 103 ? 16.765 -8.709 -11.937 1.00 96.75 103 ALA A C 1
ATOM 878 O O . ALA A 1 103 ? 16.296 -8.825 -10.798 1.00 96.75 103 ALA A O 1
ATOM 879 N N . PRO A 1 104 ? 16.022 -8.906 -13.039 1.00 94.62 104 PRO A N 1
ATOM 880 C CA . PRO A 1 104 ? 14.664 -9.430 -12.963 1.00 94.62 104 PRO A CA 1
ATOM 881 C C . PRO A 1 104 ? 14.661 -10.870 -12.412 1.00 94.62 104 PRO A C 1
ATOM 883 O O . PRO A 1 104 ? 15.698 -11.545 -12.465 1.00 94.62 104 PRO A O 1
ATOM 886 N N . PRO A 1 105 ? 13.508 -11.367 -11.925 1.00 94.12 105 PRO A N 1
ATOM 887 C CA . PRO A 1 105 ? 13.352 -12.773 -11.566 1.00 94.12 105 PRO A CA 1
ATOM 888 C C . PRO A 1 105 ? 13.725 -13.696 -12.733 1.00 94.12 105 PRO A C 1
ATOM 890 O O . PRO A 1 105 ? 13.553 -13.355 -13.906 1.00 94.12 105 PRO A O 1
ATOM 893 N N . THR A 1 106 ? 14.218 -14.892 -12.422 1.00 93.50 106 THR A N 1
ATOM 894 C CA . THR A 1 106 ? 14.410 -15.952 -13.419 1.00 93.50 106 THR A CA 1
ATOM 895 C C . THR A 1 106 ? 13.180 -16.849 -13.454 1.00 93.50 106 THR A C 1
ATOM 897 O O . THR A 1 106 ? 12.729 -17.252 -12.390 1.00 93.50 106 THR A O 1
ATOM 900 N N . GLY A 1 107 ? 12.695 -17.213 -14.642 1.00 92.62 107 GLY A N 1
ATOM 901 C CA . GLY A 1 107 ? 11.545 -18.112 -14.800 1.00 92.62 107 GLY A CA 1
ATOM 902 C C . GLY A 1 107 ? 10.411 -17.484 -15.607 1.00 92.62 107 GLY A C 1
ATOM 903 O O . GLY A 1 107 ? 10.603 -16.472 -16.287 1.00 92.62 107 GLY A O 1
ATOM 904 N N . GLU A 1 108 ? 9.236 -18.105 -15.553 1.00 93.94 108 GLU A N 1
ATOM 905 C CA . GLU A 1 108 ? 8.000 -17.530 -16.080 1.00 93.94 108 GLU A CA 1
ATOM 906 C C . GLU A 1 108 ? 7.457 -16.503 -15.081 1.00 93.94 108 GLU A C 1
ATOM 908 O O . GLU A 1 108 ? 7.175 -16.827 -13.929 1.00 93.94 108 GLU A O 1
ATOM 913 N N . ILE A 1 109 ? 7.318 -15.253 -15.523 1.00 95.69 109 ILE A N 1
ATOM 914 C CA . ILE A 1 109 ? 6.848 -14.146 -14.688 1.00 95.69 109 ILE A CA 1
ATOM 915 C C . ILE A 1 109 ? 5.443 -13.767 -15.130 1.00 95.69 109 ILE A C 1
ATOM 917 O O . ILE A 1 109 ? 5.197 -13.528 -16.315 1.00 95.69 109 ILE A O 1
ATOM 921 N N . ARG A 1 110 ? 4.533 -13.652 -14.165 1.00 95.56 110 ARG A N 1
ATOM 922 C CA . ARG A 1 110 ? 3.151 -13.243 -14.398 1.00 95.56 110 ARG A CA 1
ATOM 923 C C . ARG A 1 110 ? 2.741 -12.181 -13.391 1.00 95.56 110 ARG A C 1
ATOM 925 O O . ARG A 1 110 ? 2.872 -12.381 -12.189 1.00 95.56 110 ARG A O 1
ATOM 932 N N . ASN A 1 111 ? 2.205 -11.065 -13.870 1.00 95.06 111 ASN A N 1
ATOM 933 C CA . ASN A 1 111 ? 1.613 -10.066 -12.983 1.00 95.06 111 ASN A CA 1
ATOM 934 C C . ASN A 1 111 ? 0.347 -10.634 -12.336 1.00 95.06 111 ASN A C 1
ATOM 936 O O . ASN A 1 111 ? -0.449 -11.279 -13.020 1.00 95.06 111 ASN A O 1
ATOM 940 N N . VAL A 1 112 ? 0.154 -10.382 -11.042 1.00 96.56 112 VAL A N 1
ATOM 941 C CA . VAL A 1 112 ? -1.083 -10.755 -10.349 1.00 96.56 112 VAL A CA 1
ATOM 942 C C . VAL A 1 112 ? -2.135 -9.682 -10.623 1.00 96.56 112 VAL A C 1
ATOM 944 O O . VAL A 1 112 ? -1.918 -8.501 -10.342 1.00 96.56 112 VAL A O 1
ATOM 947 N N . ALA A 1 113 ? -3.266 -10.075 -11.202 1.00 97.19 113 ALA A N 1
ATOM 948 C CA . ALA A 1 113 ? -4.360 -9.164 -11.499 1.00 97.19 113 ALA A CA 1
ATOM 949 C C . ALA A 1 113 ? -5.197 -8.854 -10.253 1.00 97.19 113 ALA A C 1
ATOM 951 O O . ALA A 1 113 ? -5.369 -9.687 -9.370 1.00 97.19 113 ALA A O 1
ATOM 952 N N . GLU A 1 114 ? -5.801 -7.666 -10.213 1.00 97.19 114 GLU A N 1
ATOM 953 C CA . GLU A 1 114 ? -6.567 -7.194 -9.046 1.00 97.19 114 GLU A CA 1
ATOM 954 C C . GLU A 1 114 ? -7.827 -8.029 -8.739 1.00 97.19 114 GLU A C 1
ATOM 956 O O . GLU A 1 114 ? -8.348 -7.988 -7.629 1.00 97.19 114 GLU A O 1
ATOM 961 N N . TRP A 1 115 ? -8.327 -8.797 -9.710 1.00 95.75 115 TRP A N 1
ATOM 962 C CA . TRP A 1 115 ? -9.486 -9.678 -9.538 1.00 95.75 115 TRP A CA 1
ATOM 963 C C . TRP A 1 115 ? -9.120 -11.084 -9.036 1.00 95.75 115 TRP A C 1
ATOM 965 O O . TRP A 1 115 ? -10.021 -11.884 -8.766 1.00 95.75 115 TRP A O 1
ATOM 975 N N . GLU A 1 116 ? -7.829 -11.410 -8.938 1.00 96.12 116 GLU A N 1
ATOM 976 C CA . GLU A 1 116 ? -7.371 -12.677 -8.371 1.00 96.12 116 GLU A CA 1
ATOM 977 C C . GLU A 1 116 ? -7.583 -12.708 -6.844 1.00 96.12 116 GLU A C 1
ATOM 979 O O . GLU A 1 116 ? -7.751 -11.664 -6.208 1.00 96.12 116 GLU A O 1
ATOM 984 N N . PRO A 1 117 ? -7.615 -13.900 -6.219 1.00 94.81 117 PRO A N 1
ATOM 985 C CA . PRO A 1 117 ? -7.709 -14.006 -4.767 1.00 94.81 117 PRO A CA 1
ATOM 986 C C . PRO A 1 117 ? -6.596 -13.220 -4.062 1.00 94.81 117 PRO A C 1
ATOM 988 O O . PRO A 1 117 ? -5.424 -13.356 -4.403 1.00 94.81 117 PRO A O 1
ATOM 991 N N . MET A 1 118 ? -6.970 -12.443 -3.046 1.00 94.44 118 MET A N 1
ATOM 992 C CA . MET A 1 118 ? -6.051 -11.631 -2.246 1.00 94.44 118 MET A CA 1
ATOM 993 C C . MET A 1 118 ? -6.136 -11.992 -0.762 1.00 94.44 118 MET A C 1
ATOM 995 O O . MET A 1 118 ? -7.185 -12.427 -0.281 1.00 94.44 118 MET A O 1
ATOM 999 N N . GLU A 1 119 ? -5.040 -11.775 -0.036 1.00 94.19 119 GLU A N 1
ATOM 1000 C CA . GLU A 1 119 ? -4.962 -12.039 1.407 1.00 94.19 119 GLU A CA 1
ATOM 1001 C C . GLU A 1 119 ? -5.355 -10.818 2.248 1.00 94.19 119 GLU A C 1
ATOM 1003 O O . GLU A 1 119 ? -6.088 -10.943 3.230 1.00 94.19 119 GLU A O 1
ATOM 1008 N N . SER A 1 120 ? -4.893 -9.627 1.855 1.00 97.25 120 SER A N 1
ATOM 1009 C CA . SER A 1 120 ? -5.065 -8.399 2.631 1.00 97.25 120 SER A CA 1
ATOM 1010 C C . SER A 1 120 ? -5.197 -7.160 1.744 1.00 97.25 120 SER A C 1
ATOM 1012 O O . SER A 1 120 ? -4.640 -7.101 0.648 1.00 97.25 120 SER A O 1
ATOM 1014 N N . VAL A 1 121 ? -5.894 -6.141 2.251 1.00 97.88 121 VAL A N 1
ATOM 1015 C CA . VAL A 1 121 ? -5.941 -4.790 1.675 1.00 97.88 121 VAL A CA 1
ATOM 1016 C C . VAL A 1 121 ? -5.018 -3.868 2.466 1.00 97.88 121 VAL A C 1
ATOM 1018 O O . VAL A 1 121 ? -5.136 -3.764 3.689 1.00 97.88 121 VAL A O 1
ATOM 1021 N N . ILE A 1 122 ? -4.133 -3.151 1.768 1.00 98.19 122 ILE A N 1
ATOM 1022 C CA . ILE A 1 122 ? -3.194 -2.207 2.386 1.00 98.19 122 ILE A CA 1
ATOM 1023 C C . ILE A 1 122 ? -3.793 -0.795 2.417 1.00 98.19 122 ILE A C 1
ATOM 1025 O O . ILE A 1 122 ? -4.091 -0.199 1.379 1.00 98.19 122 ILE A O 1
ATOM 1029 N N . VAL A 1 123 ? -3.914 -0.231 3.616 1.00 98.38 123 VAL A N 1
ATOM 1030 C CA . VAL A 1 123 ? -4.303 1.167 3.863 1.00 98.38 123 VAL A CA 1
ATOM 1031 C C . VAL A 1 123 ? -3.232 1.867 4.698 1.00 98.38 123 VAL A C 1
ATOM 1033 O O . VAL A 1 123 ? -2.469 1.217 5.406 1.00 98.38 123 VAL A O 1
ATOM 1036 N N . ALA A 1 124 ? -3.168 3.194 4.643 1.00 97.75 124 ALA A N 1
ATOM 1037 C CA . ALA A 1 124 ? -2.227 3.977 5.439 1.00 97.75 124 ALA A CA 1
ATOM 1038 C C . ALA A 1 124 ? -2.955 5.051 6.245 1.00 97.75 124 ALA A C 1
ATOM 1040 O O . ALA A 1 124 ? -3.919 5.662 5.773 1.00 97.75 124 ALA A O 1
ATOM 1041 N N . TYR A 1 125 ? -2.487 5.256 7.472 1.00 97.00 125 TYR A N 1
ATOM 1042 C CA . TYR A 1 125 ? -2.952 6.304 8.362 1.00 97.00 125 TYR A CA 1
ATOM 1043 C C . TYR A 1 125 ? -1.927 7.435 8.396 1.00 97.00 125 TYR A C 1
ATOM 1045 O O . TYR A 1 125 ? -0.784 7.240 8.793 1.00 97.00 125 TYR A O 1
ATOM 1053 N N . ASP A 1 126 ? -2.361 8.629 8.007 1.00 92.94 126 ASP A N 1
ATOM 1054 C CA . ASP A 1 126 ? -1.533 9.836 7.978 1.00 92.94 126 ASP A CA 1
ATOM 1055 C C . ASP A 1 126 ? -2.261 10.972 8.711 1.00 92.94 126 ASP A C 1
ATOM 1057 O O . ASP A 1 126 ? -2.736 11.932 8.111 1.00 92.94 126 ASP A O 1
ATOM 1061 N N . GLY A 1 127 ? -2.496 10.800 10.018 1.00 89.81 127 GLY A N 1
ATOM 1062 C CA . GLY A 1 127 ? -3.396 11.672 10.796 1.00 89.81 127 GLY A CA 1
ATOM 1063 C C . GLY A 1 127 ? -4.885 11.528 10.432 1.00 89.81 127 GLY A C 1
ATOM 1064 O O . GLY A 1 127 ? -5.725 12.291 10.905 1.00 89.81 127 GLY A O 1
ATOM 1065 N N . GLY A 1 128 ? -5.206 10.552 9.588 1.00 92.88 128 GLY A N 1
ATOM 1066 C CA . GLY A 1 128 ? -6.526 10.251 9.056 1.00 92.88 128 GLY A CA 1
ATOM 1067 C C . GLY A 1 128 ? -6.421 9.197 7.955 1.00 92.88 128 GLY A C 1
ATOM 1068 O O . GLY A 1 128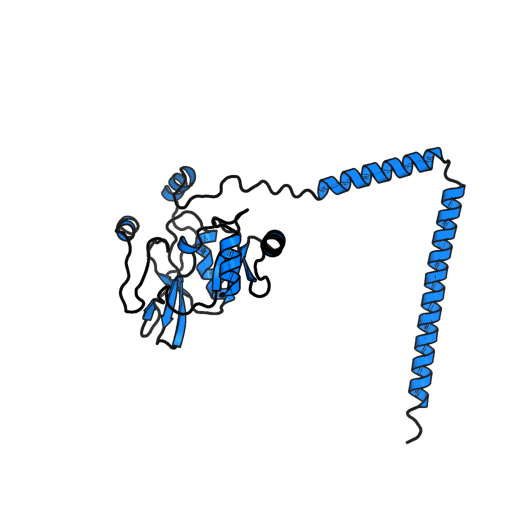 ? -5.323 8.768 7.596 1.00 92.88 128 GLY A O 1
ATOM 1069 N N . PHE A 1 129 ? -7.569 8.794 7.416 1.00 93.88 129 PHE A N 1
ATOM 1070 C CA . PHE A 1 129 ? -7.643 7.905 6.259 1.00 93.88 129 PHE A CA 1
ATOM 1071 C C . PHE A 1 129 ? -8.096 8.694 5.030 1.00 93.88 129 PHE A C 1
ATOM 1073 O O . PHE A 1 129 ? -9.039 9.481 5.109 1.00 93.88 129 PHE A O 1
ATOM 1080 N N . GLY A 1 130 ? -7.473 8.432 3.878 1.00 91.38 130 GLY A N 1
ATOM 1081 C CA . GLY A 1 130 ? -7.908 8.960 2.577 1.00 91.38 130 GLY A CA 1
ATOM 1082 C C . GLY A 1 130 ? -9.207 8.337 2.047 1.00 91.38 130 GLY A C 1
ATOM 1083 O O . GLY A 1 130 ? -9.647 8.666 0.948 1.00 91.38 130 GLY A O 1
ATOM 1084 N N . VAL A 1 131 ? -9.817 7.431 2.817 1.00 95.00 131 VAL A N 1
ATOM 1085 C CA . VAL A 1 131 ? -11.074 6.736 2.523 1.00 95.00 131 VAL A CA 1
ATOM 1086 C C . VAL A 1 131 ? -11.970 6.711 3.767 1.00 95.00 131 VAL A C 1
ATOM 1088 O O . VAL A 1 131 ? -11.465 6.798 4.890 1.00 95.00 131 VAL A O 1
ATOM 1091 N N . PRO A 1 132 ? -13.298 6.563 3.617 1.00 97.56 132 PRO A N 1
ATOM 1092 C CA . PRO A 1 132 ? -14.189 6.408 4.761 1.00 97.56 132 PRO A CA 1
ATOM 1093 C C . PRO A 1 132 ? -13.838 5.172 5.597 1.00 97.56 132 PRO A C 1
ATOM 1095 O O . PRO A 1 132 ? -13.666 4.081 5.058 1.00 97.56 132 PRO A O 1
ATOM 1098 N N . VAL A 1 133 ? -13.831 5.305 6.926 1.00 98.25 133 VAL A N 1
ATOM 1099 C CA . VAL A 1 133 ? -13.601 4.161 7.834 1.00 98.25 133 VAL A CA 1
ATOM 1100 C C . VAL A 1 133 ? -14.679 3.083 7.663 1.00 98.25 133 VAL A C 1
ATOM 1102 O O . VAL A 1 133 ? -14.395 1.906 7.849 1.00 98.25 133 VAL A O 1
ATOM 1105 N N . SER A 1 134 ? -15.890 3.454 7.233 1.00 98.31 134 SER A N 1
ATOM 1106 C CA . SER A 1 134 ? -16.947 2.493 6.896 1.00 98.31 134 SER A CA 1
ATOM 1107 C C . SER A 1 134 ? -16.547 1.544 5.762 1.00 98.31 134 SER A C 1
ATOM 1109 O O . SER A 1 134 ? -16.874 0.368 5.825 1.00 98.31 134 SER A O 1
ATOM 1111 N N . LEU A 1 135 ? -15.783 2.015 4.768 1.00 98.50 135 LEU A N 1
ATOM 1112 C CA . LEU A 1 135 ? -15.262 1.150 3.706 1.00 98.50 135 LEU A CA 1
ATOM 1113 C C . LEU A 1 135 ? -14.249 0.145 4.270 1.00 98.50 135 LEU A C 1
ATOM 1115 O O . LEU A 1 135 ? -14.285 -1.030 3.925 1.00 98.50 135 LEU A O 1
ATOM 1119 N N . ILE A 1 136 ? -13.374 0.590 5.177 1.00 98.69 136 ILE A N 1
ATOM 1120 C CA . ILE A 1 136 ? -12.425 -0.292 5.874 1.00 98.69 136 ILE A CA 1
ATOM 1121 C C . ILE A 1 136 ? -13.182 -1.328 6.718 1.00 98.69 136 ILE A C 1
ATOM 1123 O O . ILE A 1 136 ? -12.814 -2.503 6.732 1.00 98.69 136 ILE A O 1
ATOM 1127 N N . ALA A 1 137 ? -14.269 -0.919 7.379 1.00 98.62 137 ALA A N 1
ATOM 1128 C CA . ALA A 1 137 ? -15.120 -1.818 8.150 1.00 98.62 137 ALA A CA 1
ATOM 1129 C C . ALA A 1 137 ? -15.757 -2.898 7.267 1.00 98.62 137 ALA A C 1
ATOM 1131 O O . ALA A 1 137 ? -15.672 -4.076 7.622 1.00 98.62 137 ALA A O 1
ATOM 1132 N N . ASP A 1 138 ? -16.304 -2.524 6.107 1.00 98.38 138 ASP A N 1
ATOM 1133 C CA . ASP A 1 138 ? -16.886 -3.458 5.137 1.00 98.38 138 ASP A CA 1
ATOM 1134 C C . ASP A 1 138 ? -15.832 -4.435 4.593 1.00 98.38 138 ASP A C 1
ATOM 1136 O O . ASP A 1 138 ? -16.042 -5.649 4.613 1.00 98.38 138 ASP A O 1
ATOM 1140 N N . MET A 1 139 ? -14.657 -3.934 4.188 1.00 98.12 139 MET A N 1
ATOM 1141 C CA . MET A 1 139 ? -13.554 -4.778 3.709 1.00 98.12 139 MET A CA 1
ATOM 1142 C C . MET A 1 139 ? -13.082 -5.763 4.783 1.00 98.12 139 MET A C 1
ATOM 1144 O O . MET A 1 139 ? -12.883 -6.939 4.482 1.00 98.12 139 MET A O 1
ATOM 1148 N N . SER A 1 140 ? -12.996 -5.332 6.048 1.00 98.50 140 SER A N 1
ATOM 1149 C CA . SER A 1 140 ? -12.578 -6.196 7.163 1.00 98.50 140 SER A CA 1
ATOM 1150 C C . SER A 1 140 ? -13.533 -7.368 7.433 1.00 98.50 140 SER A C 1
ATOM 1152 O O . SER A 1 140 ? -13.181 -8.309 8.144 1.00 98.50 140 SER A O 1
ATOM 1154 N N . GLN A 1 141 ? -14.743 -7.370 6.860 1.00 97.81 141 GLN A N 1
ATOM 1155 C CA . GLN A 1 141 ? -15.647 -8.520 6.962 1.00 97.81 141 GLN A CA 1
ATOM 1156 C C . GLN A 1 141 ? -15.244 -9.668 6.031 1.00 97.81 141 GLN A C 1
ATOM 1158 O O . GLN A 1 141 ? -15.577 -10.819 6.309 1.00 97.81 141 GLN A O 1
ATOM 1163 N N . VAL A 1 142 ? -14.492 -9.392 4.958 1.00 96.25 142 VAL A N 1
ATOM 1164 C CA . VAL A 1 142 ? -14.173 -10.379 3.907 1.00 96.25 142 VAL A CA 1
ATOM 1165 C C . VAL A 1 142 ? -12.677 -10.527 3.606 1.00 96.25 142 VAL A C 1
ATOM 1167 O O . VAL A 1 142 ? -12.265 -11.626 3.254 1.00 96.25 142 VAL A O 1
ATOM 1170 N N . SER A 1 143 ? -11.848 -9.525 3.893 1.00 97.56 143 SER A N 1
ATOM 1171 C CA . SER A 1 143 ? -10.384 -9.551 3.740 1.00 97.56 143 SER A CA 1
ATOM 1172 C C . SER A 1 143 ? -9.675 -9.133 5.028 1.00 97.56 143 SER A C 1
ATOM 1174 O O . SER A 1 143 ? -10.274 -8.465 5.876 1.00 97.56 143 SER A O 1
ATOM 1176 N N . ASP A 1 144 ? -8.405 -9.508 5.171 1.00 98.56 144 ASP A N 1
ATOM 1177 C CA . ASP A 1 144 ? -7.550 -8.885 6.177 1.00 98.56 144 ASP A CA 1
ATOM 1178 C C . ASP A 1 144 ? -7.224 -7.444 5.759 1.00 98.56 144 ASP A C 1
ATOM 1180 O O . ASP A 1 144 ? -7.328 -7.079 4.582 1.00 98.56 144 ASP A O 1
ATOM 1184 N N . ILE A 1 145 ? -6.914 -6.605 6.746 1.00 98.69 145 ILE A N 1
ATOM 1185 C CA . ILE A 1 145 ? -6.561 -5.197 6.575 1.00 98.69 145 ILE A CA 1
ATOM 1186 C C . ILE A 1 145 ? -5.168 -4.984 7.149 1.00 98.69 145 ILE A C 1
ATOM 1188 O O . ILE A 1 145 ? -4.972 -5.068 8.364 1.00 98.69 145 ILE A O 1
ATOM 1192 N N . THR A 1 146 ? -4.217 -4.626 6.298 1.00 98.62 146 THR A N 1
ATOM 1193 C CA . THR A 1 146 ? -2.883 -4.199 6.718 1.00 98.62 146 THR A CA 1
ATOM 1194 C C . THR A 1 146 ? -2.850 -2.676 6.760 1.00 98.62 146 THR A C 1
ATOM 1196 O O . THR A 1 146 ? -3.007 -2.016 5.737 1.00 98.62 146 THR A O 1
ATOM 1199 N N . THR A 1 147 ? -2.672 -2.097 7.948 1.00 98.69 147 THR A N 1
ATOM 1200 C CA . THR A 1 147 ? -2.626 -0.641 8.137 1.00 98.69 147 THR A CA 1
ATOM 1201 C C . THR A 1 147 ? -1.202 -0.163 8.402 1.00 98.69 147 THR A C 1
ATOM 1203 O O . THR A 1 147 ? -0.577 -0.575 9.377 1.00 98.69 147 THR A O 1
ATOM 1206 N N . ILE A 1 148 ? -0.698 0.740 7.565 1.00 98.50 148 ILE A N 1
ATOM 1207 C CA . ILE A 1 148 ? 0.585 1.417 7.771 1.00 98.50 148 ILE A CA 1
ATOM 1208 C C . ILE A 1 148 ? 0.372 2.580 8.745 1.00 98.50 148 ILE A C 1
ATOM 1210 O O . ILE A 1 148 ? -0.521 3.406 8.541 1.00 98.50 148 ILE A O 1
ATOM 1214 N N . VAL A 1 149 ? 1.171 2.623 9.808 1.00 98.19 149 VAL A N 1
ATOM 1215 C CA . VAL A 1 149 ? 1.143 3.656 10.855 1.00 98.19 149 VAL A CA 1
ATOM 1216 C C . VAL A 1 149 ? 2.569 4.046 11.228 1.00 98.19 149 VAL A C 1
ATOM 1218 O O . VAL A 1 149 ? 3.473 3.214 11.175 1.00 98.19 149 VAL A O 1
ATOM 1221 N N . ALA A 1 150 ? 2.789 5.278 11.684 1.00 97.50 150 ALA A N 1
ATOM 1222 C CA . ALA A 1 150 ? 4.136 5.740 12.007 1.00 97.50 150 ALA A CA 1
ATOM 1223 C C . ALA A 1 150 ? 4.760 5.008 13.205 1.00 97.50 150 ALA A C 1
ATOM 1225 O O . ALA A 1 150 ? 5.979 4.861 13.286 1.00 97.50 150 ALA A O 1
ATOM 1226 N N . ASN A 1 151 ? 3.941 4.614 14.184 1.00 97.31 151 ASN A N 1
ATOM 1227 C CA . ASN A 1 151 ? 4.390 4.023 15.444 1.00 97.31 151 ASN A CA 1
ATOM 1228 C C . ASN A 1 151 ? 3.215 3.442 16.256 1.00 97.31 151 ASN A C 1
ATOM 1230 O O . ASN A 1 151 ? 2.045 3.569 15.894 1.00 97.31 151 ASN A O 1
ATOM 1234 N N . SER A 1 152 ? 3.530 2.865 17.419 1.00 98.12 152 SER A N 1
ATOM 1235 C CA . SER A 1 152 ? 2.549 2.271 18.337 1.00 98.12 152 SER A CA 1
ATOM 1236 C C . SER A 1 152 ? 1.537 3.265 18.926 1.00 98.12 152 SER A C 1
ATOM 1238 O O . SER A 1 152 ? 0.433 2.864 19.294 1.00 98.12 152 SER A O 1
ATOM 1240 N N . SER A 1 153 ? 1.869 4.558 19.022 1.00 97.12 153 SER A N 1
ATOM 1241 C CA . SER A 1 153 ? 0.913 5.585 19.458 1.00 97.12 153 SER A CA 1
ATOM 1242 C C . SER A 1 153 ? -0.181 5.769 18.409 1.00 97.12 153 SER A C 1
ATOM 1244 O O . SER A 1 153 ? -1.364 5.752 18.745 1.00 97.12 153 SER A O 1
ATOM 1246 N N . GLU A 1 154 ? 0.202 5.877 17.135 1.00 97.56 154 GLU A N 1
ATOM 1247 C CA . GLU A 1 154 ? -0.758 5.937 16.031 1.00 97.56 154 GLU A CA 1
ATOM 1248 C C . GLU A 1 154 ? -1.552 4.640 15.882 1.00 97.56 154 GLU A C 1
ATOM 1250 O O . GLU A 1 154 ? -2.767 4.707 15.711 1.00 97.56 154 GLU A O 1
ATOM 1255 N N . GLU A 1 155 ? -0.923 3.469 16.039 1.00 98.44 155 GLU A N 1
ATOM 1256 C CA . GLU A 1 155 ? -1.656 2.197 16.067 1.00 98.44 155 GLU A CA 1
ATOM 1257 C C . GLU A 1 155 ? -2.777 2.222 17.110 1.00 98.44 155 GLU A C 1
ATOM 1259 O O . GLU A 1 155 ? -3.911 1.852 16.808 1.00 98.44 155 GLU A O 1
ATOM 1264 N N . ASN A 1 156 ? -2.497 2.682 18.333 1.00 98.31 156 ASN A N 1
ATOM 1265 C CA . ASN A 1 156 ? -3.514 2.762 19.380 1.00 98.31 156 ASN A CA 1
ATOM 1266 C C . ASN A 1 156 ? -4.669 3.696 18.983 1.00 98.31 156 ASN A C 1
ATOM 1268 O O . ASN A 1 156 ? -5.838 3.354 19.183 1.00 98.31 156 ASN A O 1
ATOM 1272 N N . SER A 1 157 ? -4.364 4.848 18.380 1.00 97.50 157 SER A N 1
ATOM 1273 C CA . SER A 1 157 ? -5.372 5.776 17.850 1.00 97.50 157 SER A CA 1
ATOM 1274 C C . SER A 1 157 ? -6.220 5.138 16.746 1.00 97.50 157 SER A C 1
ATOM 1276 O O . SER A 1 157 ? -7.452 5.251 16.757 1.00 97.50 157 SER A O 1
ATOM 1278 N N . VAL A 1 158 ? -5.589 4.400 15.831 1.00 98.50 158 VAL A N 1
ATOM 1279 C CA . VAL A 1 158 ? -6.281 3.663 14.770 1.00 98.50 158 VAL A CA 1
ATOM 1280 C C . VAL A 1 158 ? -7.147 2.550 15.348 1.00 98.50 158 VAL A C 1
ATOM 1282 O O . VAL A 1 158 ? -8.317 2.465 14.992 1.00 98.50 158 VAL A O 1
ATOM 1285 N N . ARG A 1 159 ? -6.650 1.741 16.289 1.00 98.69 159 ARG A N 1
ATOM 1286 C CA . ARG A 1 159 ? -7.434 0.676 16.939 1.00 98.69 159 ARG A CA 1
ATOM 1287 C C . ARG A 1 159 ? -8.679 1.219 17.632 1.00 98.69 159 ARG A C 1
ATOM 1289 O O . ARG A 1 159 ? -9.744 0.615 17.521 1.00 98.69 159 ARG A O 1
ATOM 1296 N N . ASN A 1 160 ? -8.574 2.368 18.298 1.00 98.31 160 ASN A N 1
ATOM 1297 C CA . ASN A 1 160 ? -9.725 3.041 18.903 1.00 98.31 160 ASN A CA 1
ATOM 1298 C C . ASN A 1 160 ? -10.735 3.504 17.843 1.00 98.31 160 ASN A C 1
ATOM 1300 O O . ASN A 1 160 ? -11.943 3.311 18.011 1.00 98.31 160 ASN A O 1
ATOM 1304 N N . THR A 1 161 ? -10.243 4.064 16.734 1.00 98.38 161 THR A N 1
ATOM 1305 C CA . THR A 1 161 ? -11.070 4.472 15.589 1.00 98.38 161 THR A CA 1
ATOM 1306 C C . THR A 1 161 ? -11.779 3.266 14.972 1.00 98.38 161 THR A C 1
ATOM 1308 O O . THR A 1 161 ? -12.996 3.281 14.822 1.00 98.38 161 THR A O 1
ATOM 1311 N N . TYR A 1 162 ? -11.047 2.193 14.686 1.00 98.69 162 TYR A N 1
ATOM 1312 C CA . TYR A 1 162 ? -11.547 0.937 14.131 1.00 98.69 162 TYR A CA 1
ATOM 1313 C C . TYR A 1 162 ? -12.605 0.288 15.027 1.00 98.69 162 TYR A C 1
ATOM 1315 O O . TYR A 1 162 ? -13.708 0.007 14.560 1.00 98.69 162 TYR A O 1
ATOM 1323 N N . SER A 1 163 ? -12.319 0.148 16.325 1.00 98.31 163 SER A N 1
ATOM 1324 C CA . SER A 1 163 ? -13.258 -0.389 17.320 1.00 98.31 163 SER A CA 1
ATOM 1325 C C . SER A 1 163 ? -14.571 0.401 17.361 1.00 98.31 163 SER A C 1
ATOM 1327 O O . SER A 1 163 ? -15.657 -0.174 17.357 1.00 98.31 163 SER A O 1
ATOM 1329 N N . SER A 1 164 ? -14.480 1.734 17.316 1.00 97.94 164 SER A N 1
ATOM 1330 C CA . SER A 1 164 ? -15.650 2.621 17.368 1.00 97.94 164 SER A CA 1
ATOM 1331 C C . SER A 1 164 ? -16.475 2.633 16.076 1.00 97.94 164 SER A C 1
ATOM 1333 O O . SER A 1 164 ? -17.611 3.100 16.091 1.00 97.94 164 SER A O 1
ATOM 1335 N N . ASN A 1 165 ? -15.922 2.135 14.965 1.00 98.25 165 ASN A N 1
ATOM 1336 C CA . ASN A 1 165 ? -16.547 2.151 13.639 1.00 98.25 165 ASN A CA 1
ATOM 1337 C C . ASN A 1 165 ? -16.842 0.742 13.094 1.00 98.25 165 ASN A C 1
ATOM 1339 O O . ASN A 1 165 ? -17.095 0.586 11.904 1.00 98.25 165 ASN A O 1
ATOM 1343 N N . GLY A 1 166 ? -16.824 -0.287 13.949 1.00 98.06 166 GLY A N 1
ATOM 1344 C CA . GLY A 1 166 ? -17.224 -1.646 13.566 1.00 98.06 166 GLY A CA 1
ATOM 1345 C C . GLY A 1 166 ? -16.225 -2.389 12.673 1.00 98.06 166 GLY A C 1
ATOM 1346 O O . GLY A 1 166 ? -16.590 -3.386 12.055 1.00 98.06 166 GLY A O 1
ATOM 1347 N N . VAL A 1 167 ? -14.971 -1.935 12.607 1.00 98.75 167 VAL A N 1
ATOM 1348 C CA . VAL A 1 167 ? -13.906 -2.657 11.900 1.00 98.75 167 VAL A CA 1
ATOM 1349 C C . VAL A 1 167 ? -13.548 -3.920 12.686 1.00 98.75 167 VAL A C 1
ATOM 1351 O O . VAL A 1 167 ? -13.367 -3.879 13.908 1.00 98.75 167 VAL A O 1
ATOM 1354 N N . ASN A 1 168 ? -13.422 -5.053 11.994 1.00 98.44 168 ASN A N 1
ATOM 1355 C CA . ASN A 1 168 ? -13.074 -6.321 12.621 1.00 98.44 168 ASN A CA 1
ATOM 1356 C C . ASN A 1 168 ? -11.582 -6.376 12.994 1.00 98.44 168 ASN A C 1
ATOM 1358 O O . ASN A 1 168 ? -10.740 -6.816 12.213 1.00 98.44 168 ASN A O 1
ATOM 1362 N N . LEU A 1 169 ? -11.261 -5.980 14.229 1.00 98.50 169 LEU A N 1
ATOM 1363 C CA . LEU A 1 169 ? -9.886 -5.932 14.738 1.00 98.50 169 LEU A CA 1
ATOM 1364 C C . LEU A 1 169 ? -9.146 -7.277 14.731 1.00 98.50 169 LEU A C 1
ATOM 1366 O O . LEU A 1 169 ? -7.917 -7.265 14.786 1.00 98.50 169 LEU A O 1
ATOM 1370 N N . SER A 1 170 ? -9.839 -8.422 14.669 1.00 98.38 170 SER A N 1
ATOM 1371 C CA . SER A 1 170 ? -9.167 -9.727 14.572 1.00 98.38 170 SER A CA 1
ATOM 1372 C C . SER A 1 170 ? -8.522 -9.970 13.206 1.00 98.38 170 SER A C 1
ATOM 1374 O O . SER A 1 170 ? -7.792 -10.943 13.060 1.00 98.38 170 SER A O 1
ATOM 1376 N N . ARG A 1 171 ? -8.826 -9.120 12.221 1.00 98.38 171 ARG A N 1
ATOM 1377 C CA . ARG A 1 171 ? -8.312 -9.154 10.847 1.00 98.38 171 ARG A CA 1
ATOM 1378 C C . ARG A 1 171 ? -7.476 -7.919 10.515 1.00 98.38 171 ARG A C 1
ATOM 1380 O O . ARG A 1 171 ? -7.248 -7.612 9.352 1.00 98.38 171 ARG A O 1
ATOM 1387 N N . CYS A 1 172 ? -7.077 -7.160 11.535 1.00 98.56 172 CYS A N 1
ATOM 1388 C CA . CYS A 1 172 ? -6.269 -5.960 11.369 1.00 98.56 172 CYS A CA 1
ATOM 1389 C C . CYS A 1 172 ? -4.821 -6.224 11.780 1.00 98.56 172 CYS A C 1
ATOM 1391 O O . CYS A 1 172 ? -4.536 -6.514 12.947 1.00 98.56 172 CYS A O 1
ATOM 1393 N N . HIS A 1 173 ? -3.920 -6.022 10.828 1.00 98.25 173 HIS A N 1
ATOM 1394 C CA . HIS A 1 173 ? -2.473 -6.075 10.985 1.00 98.25 173 HIS A CA 1
ATOM 1395 C C . HIS A 1 173 ? -1.893 -4.672 10.818 1.00 98.25 173 HIS A C 1
ATOM 1397 O O . HIS A 1 173 ? -2.500 -3.815 10.172 1.00 98.25 173 HIS A O 1
ATOM 1403 N N . PHE A 1 174 ? -0.732 -4.423 11.415 1.00 98.50 174 PHE A N 1
ATOM 1404 C CA . PHE A 1 174 ? -0.098 -3.110 11.399 1.00 98.50 174 PHE A CA 1
ATOM 1405 C C . PHE A 1 174 ? 1.356 -3.238 10.967 1.00 98.50 174 PHE A C 1
ATOM 1407 O O . PHE A 1 174 ? 2.061 -4.110 11.467 1.00 98.50 174 PHE A O 1
ATOM 1414 N N . MET A 1 175 ? 1.781 -2.364 10.056 1.00 98.12 175 MET A N 1
ATOM 1415 C CA . MET A 1 175 ? 3.182 -2.202 9.660 1.00 98.12 175 MET A CA 1
ATOM 1416 C C . MET A 1 175 ? 3.659 -0.819 10.098 1.00 98.12 175 MET A C 1
ATOM 1418 O O . MET A 1 175 ? 2.906 0.155 10.005 1.00 98.12 175 MET A O 1
ATOM 1422 N N . TYR A 1 176 ? 4.896 -0.728 10.588 1.00 97.62 176 TYR A N 1
ATOM 1423 C CA . TYR A 1 176 ? 5.432 0.509 11.156 1.00 97.62 176 TYR A CA 1
ATOM 1424 C C . TYR A 1 176 ? 6.365 1.241 10.200 1.00 97.62 176 TYR A C 1
ATOM 1426 O O . TYR A 1 176 ? 7.520 0.863 10.024 1.00 97.62 176 TYR A O 1
ATOM 1434 N N . GLN A 1 177 ? 5.857 2.337 9.647 1.00 95.19 177 GLN A N 1
ATOM 1435 C CA . GLN A 1 177 ? 6.578 3.303 8.827 1.00 95.19 177 GLN A CA 1
ATOM 1436 C C . GLN A 1 177 ? 5.750 4.580 8.800 1.00 95.19 177 GLN A C 1
ATOM 1438 O O . GLN A 1 177 ? 4.542 4.498 8.638 1.00 95.19 177 GLN A O 1
ATOM 1443 N N . ASP A 1 178 ? 6.366 5.746 8.994 1.00 95.19 178 ASP A N 1
ATOM 1444 C CA . ASP A 1 178 ? 5.654 7.029 8.936 1.00 95.19 178 ASP A CA 1
ATOM 1445 C C . ASP A 1 178 ? 5.334 7.364 7.474 1.00 95.19 178 ASP A C 1
ATOM 1447 O O . ASP A 1 178 ? 6.252 7.790 6.761 1.00 95.19 178 ASP A O 1
ATOM 1451 N N . PRO A 1 179 ? 4.095 7.144 6.987 1.00 95.06 179 PRO A N 1
ATOM 1452 C CA . PRO A 1 179 ? 3.799 7.362 5.583 1.00 95.06 179 PRO A CA 1
ATOM 1453 C C . PRO A 1 179 ? 3.874 8.860 5.280 1.00 95.06 179 PRO A C 1
ATOM 1455 O O . PRO A 1 179 ? 3.489 9.704 6.095 1.00 95.06 179 PRO A O 1
ATOM 1458 N N . ASN A 1 180 ? 4.356 9.213 4.090 1.00 94.31 180 ASN A N 1
ATOM 1459 C CA . ASN A 1 180 ? 4.213 10.583 3.610 1.00 94.31 180 ASN A CA 1
ATOM 1460 C C . ASN A 1 180 ? 2.777 10.849 3.158 1.00 94.31 180 ASN A C 1
ATOM 1462 O O . ASN A 1 180 ? 2.350 12.005 3.160 1.00 94.31 180 ASN A O 1
ATOM 1466 N N . SER A 1 181 ? 2.047 9.804 2.757 1.00 95.44 181 SER A N 1
ATOM 1467 C CA . SER A 1 181 ? 0.656 9.920 2.351 1.00 95.44 181 SER A CA 1
ATOM 1468 C C . SER A 1 181 ? -0.168 8.638 2.456 1.00 95.44 181 SER A C 1
ATOM 1470 O O . SER A 1 181 ? 0.343 7.533 2.614 1.00 95.44 181 SER A O 1
ATOM 1472 N N . TRP A 1 182 ? -1.484 8.773 2.289 1.00 96.12 182 TRP A N 1
ATOM 1473 C CA . TRP A 1 182 ? -2.418 7.648 2.305 1.00 96.12 182 TRP A CA 1
ATOM 1474 C C . TRP A 1 182 ? -2.661 6.965 0.946 1.00 96.12 182 TRP A C 1
ATOM 1476 O O . TRP A 1 182 ? -3.468 6.037 0.901 1.00 96.12 182 TRP A O 1
ATOM 1486 N N . TRP A 1 183 ? -2.043 7.395 -0.169 1.00 97.00 183 TRP A N 1
ATOM 1487 C CA . TRP A 1 183 ? -2.276 6.774 -1.494 1.00 97.00 183 TRP A CA 1
ATOM 1488 C C . TRP A 1 183 ? -1.512 5.462 -1.650 1.00 97.00 183 TRP A C 1
ATOM 1490 O O . TRP A 1 183 ? -0.666 5.331 -2.527 1.00 97.00 183 TRP A O 1
ATOM 1500 N N . THR A 1 184 ? -1.844 4.465 -0.830 1.00 97.31 184 THR A N 1
ATOM 1501 C CA . THR A 1 184 ? -1.227 3.133 -0.898 1.00 97.31 184 THR A CA 1
ATOM 1502 C C . THR A 1 184 ? -1.326 2.526 -2.293 1.00 97.31 184 THR A C 1
ATOM 1504 O O . THR A 1 184 ? -0.399 1.858 -2.725 1.00 97.31 184 THR A O 1
ATOM 1507 N N . ARG A 1 185 ? -2.375 2.823 -3.069 1.00 97.38 185 ARG A N 1
ATOM 1508 C CA . ARG A 1 185 ? -2.458 2.418 -4.482 1.00 97.38 185 ARG A CA 1
ATOM 1509 C C . ARG A 1 185 ? -1.248 2.860 -5.314 1.00 97.38 185 ARG A C 1
ATOM 1511 O O . ARG A 1 185 ? -0.830 2.123 -6.195 1.00 97.38 185 ARG A O 1
ATOM 1518 N N . ASP A 1 186 ? -0.695 4.032 -5.047 1.00 97.19 186 ASP A N 1
ATOM 1519 C CA . ASP A 1 186 ? 0.333 4.628 -5.894 1.00 97.19 186 ASP A CA 1
ATOM 1520 C C . ASP A 1 186 ? 1.736 4.084 -5.597 1.00 97.19 186 ASP A C 1
ATOM 1522 O O . ASP A 1 186 ? 2.537 3.965 -6.521 1.00 97.19 186 ASP A O 1
ATOM 1526 N N . TYR A 1 187 ? 2.014 3.723 -4.341 1.00 95.88 187 TYR A N 1
ATOM 1527 C CA . TYR A 1 187 ? 3.361 3.366 -3.874 1.00 95.88 187 TYR A CA 1
ATOM 1528 C C . TYR A 1 187 ? 3.490 1.963 -3.265 1.00 95.88 187 TYR A C 1
ATOM 1530 O O . TYR A 1 187 ? 4.597 1.514 -2.987 1.00 95.88 187 TYR A O 1
ATOM 1538 N N . SER A 1 188 ? 2.381 1.277 -2.969 1.00 93.81 188 SER A N 1
ATOM 1539 C CA . SER A 1 188 ? 2.439 -0.064 -2.371 1.00 93.81 188 SER A CA 1
ATOM 1540 C C . SER A 1 188 ? 2.873 -1.120 -3.406 1.00 93.81 188 SER A C 1
ATOM 1542 O O . SER A 1 188 ? 2.861 -0.840 -4.608 1.00 93.81 188 SER A O 1
ATOM 1544 N N . PRO A 1 189 ? 3.290 -2.323 -2.959 1.00 93.81 189 PRO A N 1
ATOM 1545 C CA . PRO A 1 189 ? 3.884 -3.333 -3.829 1.00 93.81 189 PRO A CA 1
ATOM 1546 C C . PRO A 1 189 ? 3.044 -3.688 -5.055 1.00 93.81 189 PRO A C 1
ATOM 1548 O O . PRO A 1 189 ? 1.829 -3.870 -4.961 1.00 93.81 189 PRO A O 1
ATOM 1551 N N . TRP A 1 190 ? 3.716 -3.934 -6.179 1.00 96.88 190 TRP A N 1
ATOM 1552 C CA . TRP A 1 190 ? 3.149 -4.755 -7.246 1.00 96.88 190 TRP A CA 1
ATOM 1553 C C . TRP A 1 190 ? 3.557 -6.205 -7.033 1.00 96.88 190 TRP A C 1
ATOM 1555 O O . TRP A 1 190 ? 4.743 -6.507 -6.916 1.00 96.88 190 TRP A O 1
ATOM 1565 N N . PHE A 1 191 ? 2.578 -7.102 -6.994 1.00 97.19 191 PHE A N 1
ATOM 1566 C CA . PHE A 1 191 ? 2.824 -8.528 -6.814 1.00 97.19 191 PHE A CA 1
ATOM 1567 C C . PHE A 1 191 ? 2.938 -9.242 -8.161 1.00 97.19 191 PHE A C 1
ATOM 1569 O O . PHE A 1 191 ? 2.151 -9.014 -9.086 1.00 97.19 191 PHE A O 1
ATOM 1576 N N . ILE A 1 192 ? 3.908 -10.145 -8.243 1.00 96.94 192 ILE A N 1
ATOM 1577 C CA . ILE A 1 192 ? 4.115 -11.051 -9.370 1.00 96.94 192 ILE A CA 1
ATOM 1578 C C . ILE A 1 192 ? 4.118 -12.496 -8.878 1.00 96.94 192 ILE A C 1
ATOM 1580 O O . ILE A 1 192 ? 4.524 -12.778 -7.752 1.00 96.94 192 ILE A O 1
ATOM 1584 N N . ALA A 1 193 ? 3.690 -13.407 -9.742 1.00 96.56 193 ALA A N 1
ATOM 1585 C CA . ALA A 1 193 ? 3.926 -14.830 -9.600 1.00 96.56 193 ALA A CA 1
ATOM 1586 C C . ALA A 1 193 ? 5.167 -15.223 -10.416 1.00 96.56 193 ALA A C 1
ATOM 1588 O O . ALA A 1 193 ? 5.281 -14.853 -11.589 1.00 96.56 193 ALA A O 1
ATOM 1589 N N . VAL A 1 194 ? 6.069 -15.986 -9.802 1.00 96.06 194 VAL A N 1
ATOM 1590 C CA . VAL A 1 194 ? 7.249 -16.588 -10.435 1.00 96.06 194 VAL A CA 1
ATOM 1591 C C . VAL A 1 194 ? 7.027 -18.097 -10.522 1.00 96.06 194 VAL A C 1
ATOM 1593 O O . VAL A 1 194 ? 6.663 -18.740 -9.533 1.00 96.06 194 VAL A O 1
ATOM 1596 N N . ASP A 1 195 ? 7.141 -18.641 -11.736 1.00 93.06 195 ASP A N 1
ATOM 1597 C CA . ASP A 1 195 ? 6.892 -20.050 -12.084 1.00 93.06 195 ASP A CA 1
ATOM 1598 C C . ASP A 1 195 ? 5.526 -20.590 -11.598 1.00 93.06 195 ASP A C 1
ATOM 1600 O O . ASP A 1 195 ? 5.321 -21.793 -11.431 1.00 93.06 195 ASP A O 1
ATOM 1604 N N . ASN A 1 196 ? 4.560 -19.687 -11.377 1.00 85.38 196 ASN A N 1
ATOM 1605 C CA . ASN A 1 196 ? 3.242 -19.955 -10.785 1.00 85.38 196 ASN A CA 1
ATOM 1606 C C . ASN A 1 196 ? 3.270 -20.649 -9.406 1.00 85.38 196 ASN A C 1
ATOM 1608 O O . ASN A 1 196 ? 2.245 -21.179 -8.970 1.00 85.38 196 ASN A O 1
ATOM 1612 N N . SER A 1 197 ? 4.407 -20.645 -8.709 1.00 88.44 197 SER A N 1
ATOM 1613 C CA . SER A 1 197 ? 4.561 -21.273 -7.390 1.00 88.44 197 SER A CA 1
ATOM 1614 C C . SER A 1 197 ? 4.990 -20.310 -6.291 1.00 88.44 197 SER A C 1
ATOM 1616 O O . SER A 1 197 ? 4.772 -20.609 -5.119 1.00 88.44 197 SER A O 1
ATOM 1618 N N . GLU A 1 198 ? 5.586 -19.175 -6.650 1.00 94.19 198 GLU A N 1
ATOM 1619 C CA . GLU A 1 198 ? 6.124 -18.202 -5.701 1.00 94.19 198 GLU A CA 1
ATOM 1620 C C . GLU A 1 198 ? 5.541 -16.816 -5.972 1.00 94.19 198 GLU A C 1
ATOM 1622 O O . GLU A 1 198 ? 5.309 -16.451 -7.123 1.00 94.19 198 GLU A O 1
ATOM 1627 N N . VAL A 1 199 ? 5.292 -16.051 -4.908 1.00 96.31 199 VAL A N 1
ATOM 1628 C CA . VAL A 1 199 ? 4.883 -14.645 -4.997 1.00 96.31 199 VAL A CA 1
ATOM 1629 C C . VAL A 1 199 ? 6.078 -13.779 -4.634 1.00 96.31 199 VAL A C 1
ATOM 1631 O O . VAL A 1 199 ? 6.726 -14.016 -3.617 1.00 96.31 199 VAL A O 1
ATOM 1634 N N . ALA A 1 200 ? 6.338 -12.762 -5.445 1.00 97.56 200 ALA A N 1
ATOM 1635 C CA . ALA A 1 200 ? 7.374 -11.770 -5.200 1.00 97.56 200 ALA A CA 1
ATOM 1636 C C . ALA A 1 200 ? 6.843 -10.354 -5.441 1.00 97.56 200 ALA A C 1
ATOM 1638 O O . ALA A 1 200 ? 5.766 -10.155 -6.010 1.00 97.56 200 ALA A O 1
ATOM 1639 N N . ILE A 1 201 ? 7.612 -9.365 -4.997 1.00 97.88 201 ILE A N 1
ATOM 1640 C CA . ILE A 1 201 ? 7.296 -7.945 -5.131 1.00 97.88 201 ILE A CA 1
ATOM 1641 C C . ILE A 1 201 ? 8.175 -7.309 -6.205 1.00 97.88 201 ILE A C 1
ATOM 1643 O O . ILE A 1 201 ? 9.391 -7.493 -6.226 1.00 97.88 201 ILE A O 1
ATOM 1647 N N . ILE A 1 202 ? 7.562 -6.490 -7.054 1.00 96.56 202 ILE A N 1
ATOM 1648 C CA . ILE A 1 202 ? 8.261 -5.493 -7.859 1.00 96.56 202 ILE A CA 1
ATOM 1649 C C . ILE A 1 202 ? 8.232 -4.159 -7.113 1.00 96.56 202 ILE A C 1
ATOM 1651 O O . ILE A 1 202 ? 7.164 -3.637 -6.787 1.00 96.56 202 ILE A O 1
ATOM 1655 N N . ASN A 1 203 ? 9.420 -3.614 -6.864 1.00 95.75 203 ASN A N 1
ATOM 1656 C CA . ASN A 1 203 ? 9.625 -2.247 -6.412 1.00 95.75 203 ASN A CA 1
ATOM 1657 C C . ASN A 1 203 ? 9.994 -1.355 -7.603 1.00 95.75 203 ASN A C 1
ATOM 1659 O O . ASN A 1 203 ? 10.766 -1.767 -8.472 1.00 95.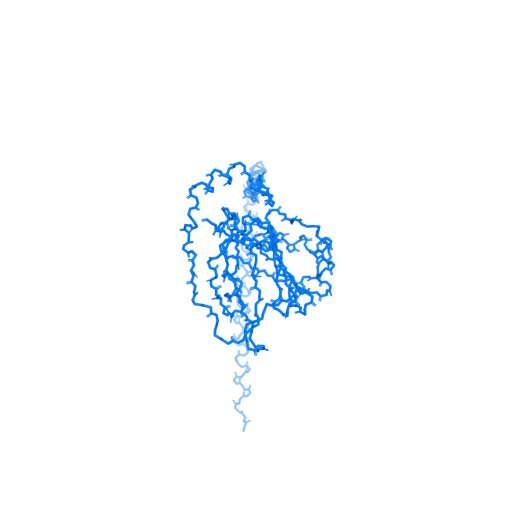75 203 ASN A O 1
ATOM 1663 N N . PHE A 1 204 ? 9.491 -0.129 -7.616 1.00 94.50 204 PHE A N 1
ATOM 1664 C CA . PHE A 1 204 ? 9.754 0.871 -8.647 1.00 94.50 204 PHE A CA 1
ATOM 1665 C C . PHE A 1 204 ? 9.967 2.238 -7.987 1.00 94.50 204 PHE A C 1
ATOM 1667 O O . PHE A 1 204 ? 9.380 2.475 -6.937 1.00 94.50 204 PHE A O 1
ATOM 1674 N N . PRO A 1 205 ? 10.760 3.151 -8.578 1.00 94.19 205 PRO A N 1
ATOM 1675 C CA . PRO A 1 205 ? 10.856 4.516 -8.076 1.00 94.19 205 PRO A CA 1
ATOM 1676 C C . PRO A 1 205 ? 9.492 5.218 -8.157 1.00 94.19 205 PRO A C 1
ATOM 1678 O O . PRO A 1 205 ? 8.934 5.398 -9.243 1.00 94.19 205 PRO A O 1
ATOM 1681 N N . TYR A 1 206 ? 8.939 5.631 -7.024 1.00 94.56 206 TYR A N 1
ATOM 1682 C CA . TYR A 1 206 ? 7.673 6.349 -6.987 1.00 94.56 206 TYR A CA 1
ATOM 1683 C C . TYR A 1 206 ? 7.821 7.754 -7.589 1.00 94.56 206 TYR A C 1
ATOM 1685 O O . TYR A 1 206 ? 8.694 8.534 -7.211 1.00 94.56 206 TYR A O 1
ATOM 1693 N N . ASN A 1 207 ? 6.916 8.135 -8.495 1.00 93.12 207 ASN A N 1
ATOM 1694 C CA . ASN A 1 207 ? 6.920 9.428 -9.194 1.00 93.12 207 ASN A CA 1
ATOM 1695 C C . ASN A 1 207 ? 6.541 10.653 -8.326 1.00 93.12 207 ASN A C 1
ATOM 1697 O O . ASN A 1 207 ? 6.013 11.662 -8.814 1.00 93.12 207 ASN A O 1
ATOM 1701 N N . ARG A 1 208 ? 6.776 10.590 -7.015 1.00 93.50 208 ARG A N 1
ATOM 1702 C CA . ARG A 1 208 ? 6.581 11.686 -6.062 1.00 93.50 208 ARG A CA 1
ATOM 1703 C C . ARG A 1 208 ? 7.796 11.772 -5.142 1.00 93.50 208 ARG A C 1
ATOM 1705 O O . ARG A 1 208 ? 8.370 10.743 -4.806 1.00 93.50 208 ARG A O 1
ATOM 1712 N N . PRO A 1 209 ? 8.149 12.965 -4.628 1.00 92.50 209 PRO A N 1
ATOM 1713 C CA . PRO A 1 209 ? 9.264 13.119 -3.699 1.00 92.50 209 PRO A CA 1
ATOM 1714 C C . PRO A 1 209 ? 8.854 12.698 -2.273 1.00 92.50 209 PRO A C 1
ATOM 1716 O O . PRO 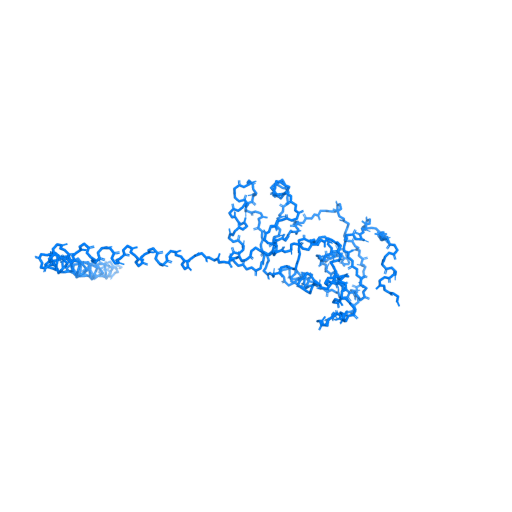A 1 209 ? 8.934 13.484 -1.327 1.00 92.50 209 PRO A O 1
ATOM 1719 N N . ARG A 1 210 ? 8.355 11.465 -2.135 1.00 93.50 210 ARG A N 1
ATOM 1720 C CA . ARG A 1 210 ? 7.736 10.881 -0.938 1.00 93.50 210 ARG A CA 1
ATOM 1721 C C . ARG A 1 210 ? 8.518 9.624 -0.534 1.00 93.50 210 ARG A C 1
ATOM 1723 O O . ARG A 1 210 ? 8.065 8.513 -0.783 1.00 93.50 210 ARG A O 1
ATOM 1730 N N . PRO A 1 211 ? 9.716 9.782 0.055 1.00 92.00 211 PRO A N 1
ATOM 1731 C CA . PRO A 1 211 ? 10.646 8.671 0.261 1.00 92.00 211 PRO A CA 1
ATOM 1732 C C . PRO A 1 211 ? 10.126 7.582 1.207 1.00 92.00 211 PRO A C 1
ATOM 1734 O O . PRO A 1 211 ? 10.457 6.420 1.029 1.00 92.00 211 PRO A O 1
ATOM 1737 N N . ASN A 1 212 ? 9.313 7.928 2.208 1.00 94.06 212 ASN A N 1
ATOM 1738 C CA . ASN A 1 212 ? 8.734 6.916 3.090 1.00 94.06 212 ASN A CA 1
ATOM 1739 C C . ASN A 1 212 ? 7.574 6.179 2.417 1.00 94.06 212 ASN A C 1
ATOM 1741 O O . ASN A 1 212 ? 7.261 5.076 2.831 1.00 94.06 212 ASN A O 1
ATOM 1745 N N . ASP A 1 213 ? 6.913 6.763 1.421 1.00 95.75 213 ASP A N 1
ATOM 1746 C CA . ASP A 1 213 ? 5.938 6.026 0.614 1.00 95.75 213 ASP A CA 1
ATOM 1747 C C . ASP A 1 213 ? 6.676 5.054 -0.329 1.00 95.75 213 ASP A C 1
ATOM 1749 O O . ASP A 1 213 ? 6.317 3.884 -0.418 1.00 95.75 213 ASP A O 1
ATOM 1753 N N . ASP A 1 214 ? 7.764 5.526 -0.947 1.00 94.56 214 ASP A N 1
ATOM 1754 C CA . ASP A 1 214 ? 8.635 4.779 -1.873 1.00 94.56 214 ASP A CA 1
ATOM 1755 C C . ASP A 1 214 ? 9.303 3.540 -1.229 1.00 94.56 214 ASP A C 1
ATOM 1757 O O . ASP A 1 214 ? 9.576 2.544 -1.891 1.00 94.56 214 ASP A O 1
ATOM 1761 N N . ASP A 1 215 ? 9.516 3.555 0.092 1.00 94.25 215 ASP A N 1
ATOM 1762 C CA . ASP A 1 215 ? 10.105 2.432 0.839 1.00 94.25 215 ASP A CA 1
ATOM 1763 C C . ASP A 1 215 ? 9.067 1.358 1.256 1.00 94.25 215 ASP A C 1
ATOM 1765 O O . ASP A 1 215 ? 9.432 0.310 1.800 1.00 94.25 215 ASP A O 1
ATOM 1769 N N . VAL A 1 216 ? 7.761 1.573 1.047 1.00 96.81 216 VAL A N 1
ATOM 1770 C CA . VAL A 1 216 ? 6.713 0.626 1.488 1.00 96.81 216 VAL A CA 1
ATOM 1771 C C . VAL A 1 216 ? 6.824 -0.759 0.836 1.00 96.81 216 VAL A C 1
ATOM 1773 O O . VAL A 1 216 ? 6.595 -1.751 1.542 1.00 96.81 216 VAL A O 1
ATOM 1776 N N . PRO A 1 217 ? 7.211 -0.908 -0.446 1.00 97.00 217 PRO A N 1
ATOM 1777 C CA . PRO A 1 217 ? 7.464 -2.224 -1.020 1.00 97.00 217 PRO A CA 1
ATOM 1778 C C . PRO A 1 217 ? 8.569 -2.999 -0.296 1.00 97.00 217 PRO A C 1
ATOM 1780 O O . PRO A 1 217 ? 8.421 -4.198 -0.061 1.00 97.00 217 PRO A O 1
ATOM 1783 N N . ILE A 1 218 ? 9.624 -2.306 0.149 1.00 96.19 218 ILE A N 1
ATOM 1784 C CA . ILE A 1 218 ? 10.733 -2.891 0.917 1.00 96.19 218 ILE A CA 1
ATOM 1785 C C . ILE A 1 218 ? 10.247 -3.368 2.284 1.00 96.19 218 ILE A C 1
ATOM 1787 O O . ILE A 1 218 ? 10.541 -4.493 2.692 1.00 96.19 218 ILE A O 1
ATOM 1791 N N . LEU A 1 219 ? 9.477 -2.534 2.987 1.00 96.50 219 LEU A N 1
ATOM 1792 C CA . LEU A 1 219 ? 8.854 -2.912 4.255 1.00 96.50 219 LEU A CA 1
ATOM 1793 C C . LEU A 1 219 ? 7.981 -4.162 4.091 1.00 96.50 219 LEU A C 1
ATOM 1795 O O . LEU A 1 219 ? 8.111 -5.111 4.859 1.00 96.50 219 LEU A O 1
ATOM 1799 N N . THR A 1 220 ? 7.136 -4.180 3.061 1.00 97.56 220 THR A N 1
ATOM 1800 C CA . THR A 1 220 ? 6.180 -5.271 2.836 1.00 97.56 220 THR A CA 1
ATOM 1801 C C . THR A 1 220 ? 6.885 -6.587 2.505 1.00 97.56 220 THR A C 1
ATOM 1803 O O . THR A 1 220 ? 6.518 -7.624 3.050 1.00 97.56 220 THR A O 1
ATOM 1806 N N . ALA A 1 221 ? 7.931 -6.557 1.671 1.00 97.38 221 ALA A N 1
ATOM 1807 C CA . ALA A 1 221 ? 8.732 -7.741 1.359 1.00 97.38 221 ALA A CA 1
ATOM 1808 C C . ALA A 1 221 ? 9.389 -8.342 2.610 1.00 97.38 221 ALA A C 1
ATOM 1810 O O . ALA A 1 221 ? 9.349 -9.556 2.807 1.00 97.38 221 ALA A O 1
ATOM 1811 N N . ASN A 1 222 ? 9.928 -7.492 3.491 1.00 97.00 222 ASN A N 1
ATOM 1812 C CA . ASN A 1 222 ? 10.540 -7.933 4.744 1.00 97.00 222 ASN A CA 1
ATOM 1813 C C . ASN A 1 222 ? 9.522 -8.553 5.713 1.00 97.00 222 ASN A C 1
ATOM 1815 O O . ASN A 1 222 ? 9.826 -9.573 6.328 1.00 97.00 222 ASN A O 1
ATOM 1819 N N . GLU A 1 223 ? 8.334 -7.958 5.849 1.00 96.06 223 GLU A N 1
ATOM 1820 C CA . GLU A 1 223 ? 7.274 -8.473 6.732 1.00 96.06 223 GLU A CA 1
ATOM 1821 C C . GLU A 1 223 ? 6.698 -9.806 6.234 1.00 96.06 223 GLU A C 1
ATOM 1823 O O . GLU A 1 223 ? 6.430 -10.706 7.030 1.00 96.06 223 GLU A O 1
ATOM 1828 N N . LEU A 1 224 ? 6.538 -9.959 4.916 1.00 96.38 224 LEU A N 1
ATOM 1829 C CA . LEU A 1 224 ? 6.044 -11.197 4.308 1.00 96.38 224 LEU A CA 1
ATOM 1830 C C . LEU A 1 224 ? 7.137 -12.265 4.145 1.00 96.38 224 LEU A C 1
ATOM 1832 O O . LEU A 1 224 ? 6.821 -13.444 3.992 1.00 96.38 224 LEU A O 1
ATOM 1836 N N . GLY A 1 225 ? 8.413 -11.874 4.185 1.00 97.25 225 GLY A N 1
ATOM 1837 C CA . GLY A 1 225 ? 9.542 -12.768 3.936 1.00 97.25 225 GLY A CA 1
ATOM 1838 C C . GLY A 1 225 ? 9.597 -13.276 2.493 1.00 97.25 225 GLY A C 1
ATOM 1839 O O . GLY A 1 225 ? 9.936 -14.440 2.282 1.00 97.25 225 GLY A O 1
ATOM 1840 N N . ILE A 1 226 ? 9.240 -12.427 1.524 1.00 97.06 226 ILE A N 1
ATOM 1841 C CA . ILE A 1 226 ? 9.229 -12.749 0.088 1.00 97.06 226 ILE A CA 1
ATOM 1842 C C . ILE A 1 226 ? 10.250 -11.915 -0.683 1.00 97.06 226 ILE A C 1
ATOM 1844 O O . ILE A 1 226 ? 10.682 -10.855 -0.225 1.00 97.06 226 ILE A O 1
ATOM 1848 N N . ASP A 1 227 ? 10.619 -12.391 -1.869 1.00 97.56 227 ASP A N 1
ATOM 1849 C CA . ASP A 1 227 ? 11.604 -11.723 -2.713 1.00 97.56 227 ASP A CA 1
ATOM 1850 C C . ASP A 1 227 ? 11.097 -10.371 -3.235 1.00 97.56 227 ASP A C 1
ATOM 1852 O O . ASP A 1 227 ? 9.909 -10.177 -3.513 1.00 97.56 227 ASP A O 1
ATOM 1856 N N . LEU A 1 228 ? 12.032 -9.431 -3.392 1.00 97.44 228 LEU A N 1
ATOM 1857 C CA . LEU A 1 228 ? 11.799 -8.099 -3.942 1.00 97.44 228 LEU A CA 1
ATOM 1858 C C . LEU A 1 228 ? 12.770 -7.830 -5.087 1.00 97.44 228 LEU A C 1
ATOM 1860 O O . LEU A 1 228 ? 13.981 -7.993 -4.939 1.00 97.44 228 LEU A O 1
ATOM 1864 N N . TYR A 1 229 ? 12.232 -7.349 -6.202 1.00 97.25 229 TYR A N 1
ATOM 1865 C CA . TYR A 1 229 ? 12.990 -6.999 -7.395 1.00 97.25 229 TYR A CA 1
ATOM 1866 C C . TYR A 1 229 ? 12.804 -5.521 -7.730 1.00 97.25 229 TYR A C 1
ATOM 1868 O O . TYR A 1 229 ? 11.682 -5.020 -7.774 1.00 97.25 229 TYR A O 1
ATOM 1876 N N . GLY A 1 230 ? 13.907 -4.817 -7.972 1.00 95.81 230 GLY A N 1
ATOM 1877 C CA . GLY A 1 230 ? 13.903 -3.401 -8.323 1.00 95.81 230 GLY A CA 1
ATOM 1878 C C . GLY A 1 230 ? 13.834 -3.193 -9.832 1.00 95.81 230 GLY A C 1
ATOM 1879 O O . GLY A 1 230 ? 14.842 -3.352 -10.516 1.00 95.81 230 GLY A O 1
ATOM 1880 N N . MET A 1 231 ? 12.673 -2.771 -10.334 1.00 95.19 231 MET A N 1
ATOM 1881 C CA . MET A 1 231 ? 12.470 -2.299 -11.705 1.00 95.19 231 MET A CA 1
ATOM 1882 C C . MET A 1 231 ? 12.717 -0.787 -11.813 1.00 95.19 231 MET A C 1
ATOM 1884 O O . MET A 1 231 ? 11.945 0.011 -11.288 1.00 95.19 231 MET A O 1
ATOM 1888 N N . ASN A 1 232 ? 13.776 -0.383 -12.517 1.00 93.31 232 ASN A N 1
ATOM 1889 C CA . ASN A 1 232 ? 14.163 1.024 -12.678 1.00 93.31 232 ASN A CA 1
ATOM 1890 C C . ASN A 1 232 ? 13.294 1.763 -13.715 1.00 93.31 232 ASN A C 1
ATOM 1892 O O . ASN A 1 232 ? 13.762 2.161 -14.779 1.00 93.31 232 ASN A O 1
ATOM 1896 N N . VAL A 1 233 ? 12.002 1.883 -13.412 1.00 93.50 233 VAL A N 1
ATOM 1897 C CA . VAL A 1 233 ? 11.005 2.628 -14.187 1.00 93.50 233 VAL A CA 1
ATOM 1898 C C . VAL A 1 233 ? 10.200 3.459 -13.202 1.00 93.50 233 VAL A C 1
ATOM 1900 O O . VAL A 1 233 ? 9.457 2.900 -12.399 1.00 93.50 233 VAL A O 1
ATOM 1903 N N . THR A 1 234 ? 10.340 4.781 -13.252 1.00 94.00 234 THR A N 1
ATOM 1904 C CA . THR A 1 234 ? 9.547 5.687 -12.424 1.00 94.00 234 THR A CA 1
ATOM 1905 C C . THR A 1 234 ? 8.061 5.491 -12.720 1.00 94.00 234 THR A C 1
ATOM 1907 O O . THR A 1 234 ? 7.642 5.538 -13.877 1.00 94.00 234 THR A O 1
ATOM 1910 N N . HIS A 1 235 ? 7.254 5.235 -11.690 1.00 95.31 235 HIS A N 1
ATOM 1911 C CA . HIS A 1 235 ? 5.841 4.905 -11.873 1.00 95.31 235 HIS A CA 1
ATOM 1912 C C . HIS A 1 235 ? 4.971 5.332 -10.681 1.00 95.31 235 HIS A C 1
ATOM 1914 O O . HIS A 1 235 ? 5.442 5.807 -9.650 1.00 95.31 235 HIS A O 1
ATOM 1920 N N . THR A 1 236 ? 3.662 5.151 -10.847 1.00 95.88 236 THR A N 1
ATOM 1921 C CA . THR A 1 236 ? 2.647 5.135 -9.786 1.00 95.88 236 THR A CA 1
ATOM 1922 C C . THR A 1 236 ? 1.657 3.995 -10.026 1.00 95.88 236 THR A C 1
ATOM 1924 O O . THR A 1 236 ? 1.193 3.803 -11.153 1.00 95.88 236 THR A O 1
ATOM 1927 N N . GLY A 1 237 ? 1.316 3.224 -8.996 1.00 95.62 237 GLY A N 1
ATOM 1928 C CA . GLY A 1 237 ? 0.376 2.108 -9.110 1.00 95.62 237 GLY A CA 1
ATOM 1929 C C . GLY A 1 237 ? -1.038 2.510 -9.538 1.00 95.62 237 GLY A C 1
ATOM 1930 O O . GLY A 1 237 ? -1.713 1.718 -10.188 1.00 95.62 237 GLY A O 1
ATOM 1931 N N . GLY A 1 238 ? -1.476 3.751 -9.293 1.00 95.81 238 GLY A N 1
ATOM 1932 C CA . GLY A 1 238 ? -2.747 4.262 -9.822 1.00 95.81 238 GLY A CA 1
ATOM 1933 C C . GLY A 1 238 ? -2.787 4.393 -11.351 1.00 95.81 238 GLY A C 1
ATOM 1934 O O . GLY A 1 238 ? -3.870 4.447 -11.930 1.00 95.81 238 GLY A O 1
ATOM 1935 N N . ASN A 1 239 ? -1.625 4.412 -12.014 1.00 97.06 239 ASN A N 1
ATOM 1936 C CA . ASN A 1 239 ? -1.491 4.443 -13.473 1.00 97.06 239 ASN A CA 1
ATOM 1937 C C . ASN A 1 239 ? -1.154 3.060 -14.058 1.00 97.06 239 ASN A C 1
ATOM 1939 O O . ASN A 1 239 ? -0.617 2.995 -15.156 1.00 97.06 239 ASN A O 1
ATOM 1943 N N . TYR A 1 240 ? -1.396 1.968 -13.329 1.00 97.38 240 TYR A N 1
ATOM 1944 C CA . TYR A 1 240 ? -1.122 0.606 -13.782 1.00 97.38 240 TYR A CA 1
ATOM 1945 C C . TYR A 1 240 ? -2.294 -0.320 -13.462 1.00 97.38 240 TYR A C 1
ATOM 1947 O O . TYR A 1 240 ? -2.803 -0.355 -12.343 1.00 97.38 240 TYR A O 1
ATOM 1955 N N . MET A 1 241 ? -2.686 -1.126 -14.442 1.00 97.88 241 MET A N 1
ATOM 1956 C CA . MET A 1 241 ? -3.545 -2.291 -14.241 1.00 97.88 241 MET A CA 1
ATOM 1957 C C . MET A 1 241 ? -3.129 -3.408 -15.196 1.00 97.88 241 MET A C 1
ATOM 1959 O O . MET A 1 241 ? -2.636 -3.132 -16.289 1.00 97.88 241 MET A O 1
ATOM 1963 N N . CYS A 1 242 ? -3.347 -4.666 -14.811 1.00 97.25 242 CYS A N 1
ATOM 1964 C CA . CYS A 1 242 ? -3.045 -5.819 -15.656 1.00 97.25 242 CYS A CA 1
ATOM 1965 C C . CYS A 1 242 ? -4.186 -6.834 -15.695 1.00 97.25 242 CYS A C 1
ATOM 1967 O O . CYS A 1 242 ? -5.031 -6.884 -14.799 1.00 97.25 242 CYS A O 1
ATOM 1969 N N . ASP A 1 243 ? -4.201 -7.639 -16.755 1.00 97.06 243 ASP A N 1
ATOM 1970 C CA . ASP A 1 243 ? -5.190 -8.6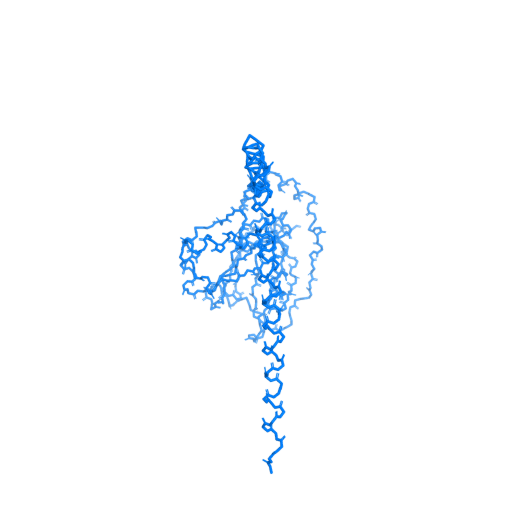96 -16.954 1.00 97.06 243 ASP A CA 1
ATOM 1971 C C . ASP A 1 243 ? -4.789 -10.036 -16.324 1.00 97.06 243 ASP A C 1
ATOM 1973 O O . ASP A 1 243 ? -5.617 -10.937 -16.283 1.00 97.06 243 ASP A O 1
ATOM 1977 N N . GLY A 1 244 ? -3.552 -10.182 -15.840 1.00 95.50 244 GLY A N 1
ATOM 1978 C CA . GLY A 1 244 ? -3.021 -11.440 -15.302 1.00 95.50 244 GLY A CA 1
ATOM 1979 C C . GLY A 1 244 ? -2.581 -12.453 -16.367 1.00 95.50 244 GLY A C 1
ATOM 1980 O O . GLY A 1 244 ? -2.100 -13.528 -16.017 1.00 95.50 244 GLY A O 1
ATOM 1981 N N . TYR A 1 245 ? -2.696 -12.106 -17.653 1.00 94.44 245 TYR A N 1
ATOM 1982 C CA . TYR A 1 245 ? -2.403 -12.941 -18.825 1.00 94.44 245 TYR A CA 1
ATOM 1983 C C . TYR A 1 245 ? -1.377 -12.299 -19.776 1.00 94.44 245 TYR A C 1
ATOM 1985 O O . TYR A 1 245 ? -1.278 -12.673 -20.945 1.00 94.44 245 TYR A O 1
ATOM 1993 N N . GLY A 1 246 ? -0.582 -11.354 -19.268 1.00 93.75 246 GLY A N 1
ATOM 1994 C CA . GLY A 1 246 ? 0.527 -10.733 -19.997 1.00 93.75 246 GLY A CA 1
ATOM 1995 C C . GLY A 1 246 ? 0.210 -9.372 -20.619 1.00 93.75 246 GLY A C 1
ATOM 1996 O O . GLY A 1 246 ? 1.068 -8.826 -21.310 1.00 93.75 246 GLY A O 1
ATOM 1997 N N . THR A 1 247 ? -0.966 -8.795 -20.354 1.00 96.75 247 THR A N 1
ATOM 1998 C CA . THR A 1 247 ? -1.308 -7.431 -20.782 1.00 96.75 247 THR A CA 1
ATOM 1999 C C . THR A 1 247 ? -1.364 -6.491 -19.584 1.00 96.75 247 THR A C 1
ATOM 2001 O O . THR A 1 247 ? -1.999 -6.784 -18.570 1.00 96.75 247 THR A O 1
ATOM 2004 N N . ALA A 1 248 ? -0.748 -5.319 -19.724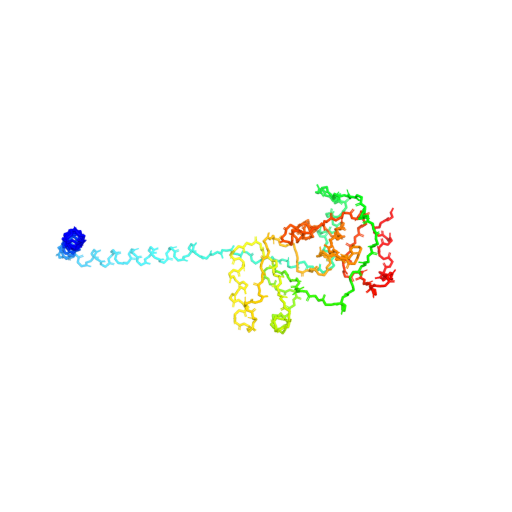 1.00 96.56 248 ALA A N 1
ATOM 2005 C CA . ALA A 1 248 ? -0.896 -4.206 -18.797 1.00 96.56 248 ALA A CA 1
ATOM 2006 C C . ALA A 1 248 ? -1.310 -2.933 -19.541 1.00 96.56 248 ALA A C 1
ATOM 2008 O O . ALA A 1 248 ? -1.041 -2.782 -20.734 1.00 96.56 248 ALA A O 1
ATOM 2009 N N . VAL A 1 249 ? -1.980 -2.030 -18.831 1.00 97.81 249 VAL A N 1
ATOM 2010 C CA . VAL A 1 249 ? -2.439 -0.741 -19.348 1.00 97.81 249 VAL A CA 1
ATOM 2011 C C . VAL A 1 249 ? -1.998 0.360 -18.394 1.00 97.81 249 VAL A C 1
ATOM 2013 O O . VAL A 1 249 ? -2.271 0.293 -17.195 1.00 97.81 249 VAL A O 1
ATOM 2016 N N . SER A 1 250 ? -1.379 1.385 -18.972 1.00 97.81 250 SER A N 1
ATOM 2017 C CA . SER A 1 250 ? -0.989 2.638 -18.328 1.00 97.81 250 SER A CA 1
ATOM 2018 C C . SER A 1 250 ? -1.308 3.792 -19.278 1.00 97.81 250 SER A C 1
ATOM 2020 O O . SER A 1 250 ? -1.437 3.587 -20.487 1.00 97.81 250 SER A O 1
ATOM 2022 N N . THR A 1 251 ? -1.438 5.011 -18.759 1.00 97.38 251 THR A N 1
ATOM 2023 C CA . THR A 1 251 ? -1.436 6.209 -19.614 1.00 97.38 251 THR A CA 1
ATOM 2024 C C . THR A 1 251 ? -0.020 6.547 -20.081 1.00 97.38 251 THR A C 1
ATOM 2026 O O . THR A 1 251 ? 0.955 6.155 -19.433 1.00 97.38 251 THR A O 1
ATOM 2029 N N . ASP A 1 252 ? 0.081 7.352 -21.142 1.00 96.88 252 ASP A N 1
ATOM 2030 C CA . ASP A 1 252 ? 1.341 7.822 -21.742 1.00 96.88 252 ASP A CA 1
ATOM 2031 C C . ASP A 1 252 ? 2.271 8.555 -20.758 1.00 96.88 252 ASP A C 1
ATOM 2033 O O . ASP A 1 252 ? 3.462 8.684 -21.029 1.00 96.88 252 ASP A O 1
ATOM 2037 N N . LEU A 1 253 ? 1.766 8.955 -19.581 1.00 93.44 253 LEU A N 1
ATOM 2038 C CA . LEU A 1 253 ? 2.558 9.530 -18.492 1.00 93.44 253 LEU A CA 1
ATOM 2039 C C . LEU A 1 253 ? 3.784 8.672 -18.140 1.00 93.44 253 LEU A C 1
ATOM 2041 O O . LEU A 1 253 ? 4.832 9.216 -17.810 1.00 93.44 253 LEU A O 1
ATOM 2045 N N . VAL A 1 254 ? 3.675 7.340 -18.241 1.00 93.75 254 VAL A N 1
ATOM 2046 C CA . VAL A 1 254 ? 4.817 6.447 -17.988 1.00 93.75 254 VAL A CA 1
ATOM 2047 C C . VAL A 1 254 ? 5.967 6.694 -18.965 1.00 93.75 254 VAL A C 1
ATOM 2049 O O . VAL A 1 254 ? 7.124 6.575 -18.577 1.00 93.75 254 VAL A O 1
ATOM 2052 N N . TRP A 1 255 ? 5.685 7.063 -20.215 1.00 94.25 255 TRP A N 1
ATOM 2053 C CA . TRP A 1 255 ? 6.729 7.437 -21.164 1.00 94.25 255 TRP A CA 1
ATOM 2054 C C . TRP A 1 255 ? 7.286 8.817 -20.836 1.00 94.25 255 TRP A C 1
ATOM 2056 O O . TRP A 1 255 ? 8.499 8.953 -20.735 1.00 94.25 255 TRP A O 1
ATOM 2066 N N . ASP A 1 256 ? 6.423 9.802 -20.589 1.00 93.31 256 ASP A N 1
ATOM 2067 C CA . ASP A 1 256 ? 6.840 11.180 -20.296 1.00 93.31 256 ASP A CA 1
ATOM 2068 C C . ASP A 1 256 ? 7.743 11.287 -19.050 1.00 93.31 256 ASP A C 1
ATOM 2070 O O . ASP A 1 256 ? 8.640 12.128 -19.000 1.00 93.31 256 ASP A O 1
ATOM 2074 N N . GLU A 1 257 ? 7.521 10.441 -18.038 1.00 90.75 257 GLU A N 1
ATOM 2075 C CA . GLU A 1 257 ? 8.298 10.427 -16.788 1.00 90.75 257 GLU A CA 1
ATOM 2076 C C . GLU A 1 257 ? 9.597 9.598 -16.871 1.00 90.75 257 GLU A C 1
ATOM 2078 O O . GLU A 1 257 ? 10.390 9.630 -15.930 1.00 90.75 257 GLU A O 1
ATOM 2083 N N . ASN A 1 258 ? 9.839 8.877 -17.976 1.00 90.62 258 ASN A N 1
ATOM 2084 C CA . ASN A 1 258 ? 10.978 7.956 -18.139 1.00 90.62 258 ASN A CA 1
ATOM 2085 C C . ASN A 1 258 ? 11.806 8.195 -19.422 1.00 90.62 258 ASN A C 1
ATOM 2087 O O . ASN A 1 258 ? 12.507 7.289 -19.883 1.00 90.62 258 ASN A O 1
ATOM 2091 N N . THR A 1 259 ? 11.736 9.395 -20.007 1.00 82.88 259 THR A N 1
ATOM 2092 C CA . THR A 1 259 ? 12.554 9.839 -21.160 1.00 82.88 259 THR A CA 1
ATOM 2093 C C . THR A 1 259 ? 13.594 10.873 -20.765 1.00 82.88 259 THR A C 1
ATOM 2095 O O . THR A 1 259 ? 14.742 10.767 -21.254 1.00 82.88 259 THR A O 1
#

Radius of gyration: 30.49 Å; chains: 1; bounding box: 37×72×86 Å